Protein AF-A0A661NHB9-F1 (afdb_monomer_lite)

Structure (mmCIF, N/CA/C/O backbone):
data_AF-A0A661NHB9-F1
#
_entry.id   AF-A0A661NHB9-F1
#
loop_
_atom_site.group_PDB
_atom_site.id
_atom_site.type_symbol
_atom_site.label_atom_id
_atom_site.label_alt_id
_atom_site.label_comp_id
_atom_site.label_asym_id
_atom_site.label_entity_id
_atom_site.label_seq_id
_atom_site.pdbx_PDB_ins_code
_atom_site.Cartn_x
_atom_site.Cartn_y
_atom_site.Cartn_z
_atom_site.occupancy
_atom_site.B_iso_or_equiv
_atom_site.auth_seq_id
_atom_site.auth_comp_id
_atom_site.auth_asym_id
_atom_site.auth_atom_id
_atom_site.pdbx_PDB_model_num
ATOM 1 N N . MET A 1 1 ? 24.869 5.758 1.277 1.00 78.25 1 MET A N 1
ATOM 2 C CA . MET A 1 1 ? 24.172 6.208 2.508 1.00 78.25 1 MET A CA 1
ATOM 3 C C . MET A 1 1 ? 22.646 6.131 2.395 1.00 78.25 1 MET A C 1
ATOM 5 O O . MET A 1 1 ? 22.034 5.648 3.337 1.00 78.25 1 MET A O 1
ATOM 9 N N . ALA A 1 2 ? 22.030 6.508 1.265 1.00 84.75 2 ALA A N 1
ATOM 10 C CA . ALA A 1 2 ? 20.565 6.525 1.102 1.00 84.75 2 ALA A CA 1
ATOM 11 C C . ALA A 1 2 ? 19.832 5.207 1.456 1.00 84.75 2 ALA A C 1
ATOM 13 O O . ALA A 1 2 ? 18.802 5.253 2.118 1.00 84.75 2 ALA A O 1
ATOM 14 N N . GLY A 1 3 ? 20.377 4.035 1.104 1.00 88.12 3 GLY A N 1
ATOM 15 C CA . GLY A 1 3 ? 19.720 2.749 1.395 1.00 88.12 3 GLY A CA 1
ATOM 16 C C . GLY A 1 3 ? 19.521 2.456 2.889 1.00 88.12 3 GLY A C 1
ATOM 17 O O . GLY A 1 3 ? 18.475 1.967 3.296 1.00 88.12 3 GLY A O 1
ATOM 18 N N . HIS A 1 4 ? 20.467 2.848 3.749 1.00 93.19 4 HIS A N 1
ATOM 19 C CA . HIS A 1 4 ? 20.309 2.664 5.199 1.00 93.19 4 HIS A CA 1
ATOM 20 C C . HIS A 1 4 ? 19.187 3.549 5.757 1.00 93.19 4 HIS A C 1
ATOM 22 O O . HIS A 1 4 ? 18.459 3.137 6.657 1.00 93.19 4 HIS A O 1
ATOM 28 N N . VAL A 1 5 ? 19.007 4.745 5.184 1.00 95.69 5 VAL A N 1
ATOM 29 C CA . VAL A 1 5 ? 17.902 5.642 5.540 1.00 95.69 5 VAL A CA 1
ATOM 30 C C . VAL A 1 5 ? 16.568 5.001 5.167 1.00 95.69 5 VAL A C 1
ATOM 32 O O . VAL A 1 5 ? 15.659 4.987 5.995 1.00 95.69 5 VAL A O 1
ATOM 35 N N . LEU A 1 6 ? 16.455 4.410 3.973 1.00 95.00 6 LEU A N 1
ATOM 36 C CA . LEU A 1 6 ? 15.234 3.719 3.546 1.00 95.00 6 LEU A CA 1
ATOM 37 C C . LEU A 1 6 ? 14.926 2.510 4.431 1.00 95.00 6 LEU A C 1
ATOM 39 O O . LEU A 1 6 ? 13.789 2.373 4.878 1.00 95.00 6 LEU A O 1
ATOM 43 N N . PHE A 1 7 ? 15.922 1.688 4.766 1.00 96.38 7 PHE A N 1
ATOM 44 C CA . PHE A 1 7 ? 15.745 0.561 5.684 1.00 96.38 7 PHE A CA 1
ATOM 45 C C . PHE A 1 7 ? 15.198 1.004 7.050 1.00 96.38 7 PHE A C 1
ATOM 47 O O . PHE A 1 7 ? 14.131 0.546 7.466 1.00 96.38 7 PHE A O 1
ATOM 54 N N . CYS A 1 8 ? 15.857 1.959 7.715 1.00 97.31 8 CYS A N 1
ATOM 55 C CA . CYS A 1 8 ? 15.403 2.487 9.004 1.00 97.31 8 CYS A CA 1
ATOM 56 C C . CYS A 1 8 ? 13.998 3.107 8.915 1.00 97.31 8 CYS A C 1
ATOM 58 O O . CYS A 1 8 ? 13.157 2.875 9.785 1.00 97.31 8 CYS A O 1
ATOM 60 N N . THR A 1 9 ? 13.718 3.856 7.845 1.00 97.50 9 THR A N 1
ATOM 61 C CA . THR A 1 9 ? 12.396 4.461 7.610 1.00 97.50 9 THR A CA 1
ATOM 62 C C . THR A 1 9 ? 11.316 3.392 7.426 1.00 97.50 9 THR A C 1
ATOM 64 O O . THR A 1 9 ? 10.213 3.510 7.963 1.00 97.50 9 THR A O 1
ATOM 67 N N . THR A 1 10 ? 11.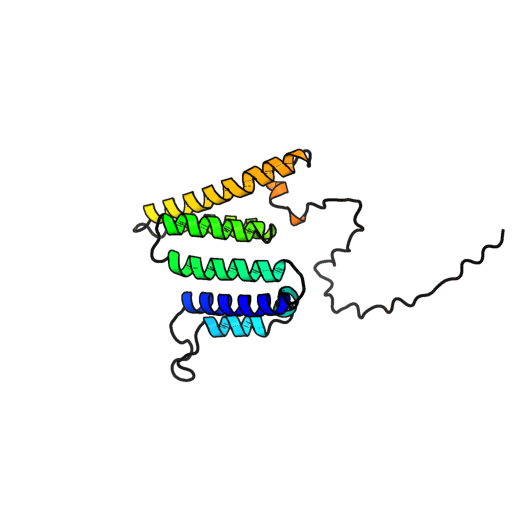641 2.308 6.724 1.00 97.44 10 THR A N 1
ATOM 68 C CA . THR A 1 10 ? 10.730 1.182 6.507 1.00 97.44 10 THR A CA 1
ATOM 69 C C . THR A 1 10 ? 10.412 0.469 7.825 1.00 97.44 10 THR A C 1
ATOM 71 O O . THR A 1 10 ? 9.245 0.174 8.100 1.00 97.44 10 THR A O 1
ATOM 74 N N . LEU A 1 11 ? 11.411 0.251 8.689 1.00 98.19 11 LEU A N 1
ATOM 75 C CA . LEU A 1 11 ? 11.199 -0.316 10.027 1.00 98.19 11 LEU A CA 1
ATOM 76 C C . LEU A 1 11 ? 10.331 0.597 10.902 1.00 98.19 11 LEU A C 1
ATOM 78 O O . LEU A 1 11 ? 9.420 0.115 11.577 1.00 98.19 11 LEU A O 1
ATOM 82 N N . LEU A 1 12 ? 10.545 1.915 10.845 1.00 98.44 12 LEU A N 1
ATOM 83 C CA . LEU A 1 12 ? 9.714 2.886 11.556 1.00 98.44 12 LEU A CA 1
ATOM 84 C C . LEU A 1 12 ? 8.241 2.791 11.130 1.00 98.44 12 LEU A C 1
ATOM 86 O O . LEU A 1 12 ? 7.359 2.687 11.983 1.00 98.44 12 LEU A O 1
ATOM 90 N N . PHE A 1 13 ? 7.948 2.787 9.827 1.00 98.44 13 PHE A N 1
ATOM 91 C CA . PHE A 1 13 ? 6.563 2.659 9.366 1.00 98.44 13 PHE A CA 1
ATOM 92 C C . PHE A 1 13 ? 5.966 1.277 9.643 1.00 98.44 13 PHE A C 1
ATOM 94 O O . PHE A 1 13 ? 4.780 1.195 9.959 1.00 98.44 13 PHE A O 1
ATOM 101 N N . SER A 1 14 ? 6.775 0.216 9.627 1.00 98.12 14 SER A N 1
ATOM 102 C CA . SER A 1 14 ? 6.354 -1.125 10.055 1.00 98.12 14 SER A CA 1
ATOM 103 C C . SER A 1 14 ? 5.908 -1.135 11.514 1.00 98.12 14 SER A C 1
ATOM 105 O O . SER A 1 14 ? 4.828 -1.634 11.830 1.00 98.12 14 SER A O 1
ATOM 107 N N . TYR A 1 15 ? 6.691 -0.510 12.399 1.00 98.44 15 TYR A N 1
ATOM 108 C CA . TYR A 1 15 ? 6.327 -0.343 13.803 1.00 98.44 15 TYR A CA 1
ATOM 109 C C . TYR A 1 15 ? 5.006 0.415 13.956 1.00 98.44 15 TYR A C 1
ATOM 111 O O . TYR A 1 15 ? 4.092 -0.033 14.653 1.00 98.44 15 TYR A O 1
ATOM 119 N N . LEU A 1 16 ? 4.900 1.569 13.290 1.00 98.19 16 LEU A N 1
ATOM 120 C CA . LEU A 1 16 ? 3.727 2.436 13.361 1.00 98.19 16 LEU A CA 1
ATOM 121 C C . LEU A 1 16 ? 2.467 1.735 12.842 1.00 98.19 16 LEU A C 1
ATOM 123 O O . LEU A 1 16 ? 1.406 1.856 13.459 1.00 98.19 16 LEU A O 1
ATOM 127 N N . TRP A 1 17 ? 2.577 0.987 11.743 1.00 98.06 17 TRP A N 1
ATOM 128 C CA . TRP A 1 17 ? 1.478 0.207 11.189 1.00 98.06 17 TRP A CA 1
ATOM 129 C C . TRP A 1 17 ? 1.072 -0.941 12.118 1.00 98.06 17 TRP A C 1
ATOM 131 O O . TRP A 1 17 ? -0.098 -1.027 12.486 1.00 98.06 17 TRP A O 1
ATOM 141 N N . GLY A 1 18 ? 2.021 -1.755 12.589 1.00 97.69 18 GLY A N 1
ATOM 142 C CA . GLY A 1 18 ? 1.731 -2.861 13.508 1.00 97.69 18 GLY A CA 1
ATOM 143 C C . GLY A 1 18 ? 1.079 -2.388 14.807 1.00 97.69 18 GLY A C 1
ATOM 144 O O . GLY A 1 18 ? 0.078 -2.953 15.248 1.00 97.69 18 GLY A O 1
ATOM 145 N N . ARG A 1 19 ? 1.564 -1.280 15.381 1.00 97.44 19 ARG A N 1
ATOM 146 C CA . ARG A 1 19 ? 0.950 -0.654 16.562 1.00 97.44 19 ARG A CA 1
ATOM 147 C C . ARG A 1 19 ? -0.459 -0.122 16.281 1.00 97.44 19 ARG A C 1
ATOM 149 O O . ARG A 1 19 ? -1.300 -0.144 17.177 1.00 97.44 19 ARG A O 1
ATOM 156 N N . ALA A 1 20 ? -0.728 0.368 15.070 1.00 96.69 20 ALA A N 1
ATOM 157 C CA . ALA A 1 20 ? -2.063 0.820 14.682 1.00 96.69 20 ALA A CA 1
ATOM 158 C C . ALA A 1 20 ? -3.061 -0.343 14.541 1.00 96.69 20 ALA A C 1
ATOM 160 O O . ALA A 1 20 ? -4.243 -0.146 14.809 1.00 96.69 20 ALA A O 1
ATOM 161 N N . LEU A 1 21 ? -2.593 -1.540 14.165 1.00 94.94 21 LEU A N 1
ATOM 162 C CA . LEU A 1 21 ? -3.420 -2.750 14.095 1.00 94.94 21 LEU A CA 1
ATOM 163 C C . LEU A 1 21 ? -3.759 -3.303 15.484 1.00 94.94 21 LEU A C 1
ATOM 165 O O . LEU A 1 21 ? -4.903 -3.669 15.740 1.00 94.94 21 LEU A O 1
ATOM 169 N N . SER A 1 22 ? -2.781 -3.346 16.393 1.00 95.19 22 SER A N 1
ATOM 170 C CA . SER A 1 22 ? -2.998 -3.758 17.781 1.00 95.19 22 SER A CA 1
ATOM 171 C C . SER A 1 22 ? -2.143 -2.930 18.734 1.00 95.19 22 SER A C 1
ATOM 173 O O . SER A 1 22 ? -0.938 -3.142 18.880 1.00 95.19 22 SER A O 1
ATOM 175 N N . ALA A 1 23 ? -2.792 -1.979 19.409 1.00 90.62 23 ALA A N 1
ATOM 176 C CA . ALA A 1 23 ? -2.150 -1.129 20.408 1.00 90.62 23 ALA A CA 1
ATOM 177 C C . ALA A 1 23 ? -1.972 -1.827 21.766 1.00 90.62 23 ALA A C 1
ATOM 179 O O . ALA A 1 23 ? -1.247 -1.320 22.622 1.00 90.62 23 ALA A O 1
ATOM 180 N N . LYS A 1 24 ? -2.650 -2.962 21.982 1.00 95.81 24 LYS A N 1
ATOM 181 C CA . LYS A 1 24 ? -2.566 -3.705 23.239 1.00 95.81 24 LYS A CA 1
ATOM 182 C C . LYS A 1 24 ? -1.214 -4.425 23.331 1.00 95.81 24 LYS A C 1
ATOM 184 O O . LYS A 1 24 ? -0.747 -4.953 22.317 1.00 95.81 24 LYS A O 1
ATOM 189 N N . PRO A 1 25 ? -0.597 -4.478 24.521 1.00 96.81 25 PRO A N 1
ATOM 190 C CA . PRO A 1 25 ? 0.583 -5.302 24.731 1.00 96.81 25 PRO A CA 1
ATOM 191 C C . PRO A 1 25 ? 0.272 -6.771 24.434 1.00 96.81 25 PRO A C 1
ATOM 193 O O . PRO A 1 25 ? -0.775 -7.275 24.841 1.00 96.81 25 PRO A O 1
ATOM 196 N N . LEU A 1 26 ? 1.177 -7.451 23.732 1.00 96.06 26 LEU A N 1
ATOM 197 C CA . LEU A 1 26 ? 1.051 -8.883 23.438 1.00 96.06 26 LEU A CA 1
ATOM 198 C C . LEU A 1 26 ? 1.478 -9.742 24.634 1.00 96.06 26 LEU A C 1
ATOM 200 O O . LEU A 1 26 ? 0.926 -10.815 24.846 1.00 96.06 26 LEU A O 1
ATOM 204 N N . LEU A 1 27 ? 2.443 -9.255 25.420 1.00 96.69 27 LEU A N 1
ATOM 205 C CA . LEU A 1 27 ? 2.997 -9.932 26.594 1.00 96.69 27 LEU A CA 1
ATOM 206 C C . LEU A 1 27 ? 2.919 -9.009 27.825 1.00 96.69 27 LEU A C 1
ATOM 208 O O . LEU A 1 27 ? 3.958 -8.595 28.340 1.00 96.69 27 LEU A O 1
ATOM 212 N N . PRO A 1 28 ? 1.711 -8.645 28.297 1.00 96.06 28 PRO A N 1
ATOM 213 C CA . PRO A 1 28 ? 1.533 -7.605 29.314 1.00 96.06 28 PRO A CA 1
ATOM 214 C C . PRO A 1 28 ? 2.223 -7.912 30.651 1.00 96.06 28 PRO A C 1
ATOM 216 O O . PRO A 1 28 ? 2.591 -6.983 31.360 1.00 96.06 28 PRO A O 1
ATOM 219 N N . THR A 1 29 ? 2.411 -9.190 30.991 1.00 97.81 29 THR A N 1
ATOM 220 C CA . THR A 1 29 ? 3.051 -9.631 32.240 1.00 97.81 29 THR A CA 1
ATOM 221 C C . THR A 1 29 ? 4.577 -9.652 32.171 1.00 97.81 29 THR A C 1
ATOM 223 O O . THR A 1 29 ? 5.225 -9.401 33.180 1.00 97.81 29 THR A O 1
ATOM 226 N N . LEU A 1 30 ? 5.155 -9.950 31.002 1.00 97.44 30 LEU A N 1
ATOM 227 C CA . LEU A 1 30 ? 6.606 -10.092 30.824 1.00 97.44 30 LEU A CA 1
ATOM 228 C C . LEU A 1 30 ? 7.253 -8.792 30.337 1.00 97.44 30 LEU A C 1
ATOM 230 O O . LEU A 1 30 ? 8.273 -8.369 30.869 1.00 97.44 30 LEU A O 1
ATOM 234 N N . ILE A 1 31 ? 6.672 -8.164 29.307 1.00 96.88 31 ILE A N 1
ATOM 235 C CA . ILE A 1 31 ? 7.203 -6.952 28.673 1.00 96.88 31 ILE A CA 1
ATOM 236 C C . ILE A 1 31 ? 6.022 -6.019 28.357 1.00 96.88 31 ILE A C 1
ATOM 238 O O . ILE A 1 31 ? 5.470 -6.069 27.253 1.00 96.88 31 ILE A O 1
ATOM 242 N N . PRO A 1 32 ? 5.624 -5.140 29.297 1.00 94.81 32 PRO A N 1
ATOM 243 C CA . PRO A 1 32 ? 4.404 -4.333 29.182 1.00 94.81 32 PRO A CA 1
ATOM 244 C C . PRO A 1 32 ? 4.338 -3.416 27.951 1.00 94.81 32 PRO A C 1
ATOM 246 O O . PRO A 1 32 ? 3.254 -3.018 27.532 1.00 94.81 32 PRO A O 1
ATOM 249 N N . SER A 1 33 ? 5.479 -3.070 27.352 1.00 95.50 33 SER A N 1
ATOM 250 C CA . SER A 1 33 ? 5.560 -2.236 26.147 1.00 95.50 33 SER A CA 1
ATOM 251 C C . SER A 1 33 ? 5.552 -3.034 24.835 1.00 95.50 33 SER A C 1
ATOM 253 O O . SER A 1 33 ? 5.360 -2.442 23.767 1.00 95.50 33 SER A O 1
ATOM 255 N N . PHE A 1 34 ? 5.735 -4.359 24.883 1.00 97.19 34 PHE A N 1
ATOM 256 C CA . PHE A 1 34 ? 5.868 -5.196 23.692 1.00 97.19 34 PHE A CA 1
ATOM 257 C C . PHE A 1 34 ? 4.517 -5.390 22.999 1.00 97.19 34 PHE A C 1
ATOM 259 O O . PHE A 1 34 ? 3.550 -5.865 23.590 1.00 97.19 34 PHE A O 1
ATOM 266 N N . ASN A 1 35 ? 4.443 -5.021 21.723 1.00 97.31 35 ASN A N 1
ATOM 267 C CA . ASN A 1 35 ? 3.203 -4.942 20.946 1.00 97.31 35 ASN A CA 1
ATOM 268 C C . ASN A 1 35 ? 3.445 -5.387 19.495 1.00 97.31 35 ASN A C 1
ATOM 270 O O . ASN A 1 35 ? 4.584 -5.654 19.109 1.00 97.31 35 ASN A O 1
ATOM 274 N N . ALA A 1 36 ? 2.388 -5.437 18.681 1.00 97.50 36 ALA A N 1
ATOM 275 C CA . ALA A 1 36 ? 2.460 -5.916 17.297 1.00 97.50 36 ALA A CA 1
ATOM 276 C C . ALA A 1 36 ? 3.442 -5.129 16.404 1.00 97.50 36 ALA A C 1
ATOM 278 O O . ALA A 1 36 ? 4.023 -5.700 15.485 1.00 97.50 36 ALA A O 1
ATOM 279 N N . GLY A 1 37 ? 3.689 -3.846 16.693 1.00 97.88 37 GLY A N 1
ATOM 280 C CA . GLY A 1 37 ? 4.703 -3.057 15.991 1.00 97.88 37 GLY A CA 1
ATOM 281 C C . GLY A 1 37 ? 6.119 -3.596 16.198 1.00 97.88 37 GLY A C 1
ATOM 282 O O . GLY A 1 37 ? 6.884 -3.687 15.242 1.00 97.88 37 GLY A O 1
ATOM 283 N N . HIS A 1 38 ? 6.458 -4.011 17.422 1.00 98.19 38 HIS A N 1
ATOM 284 C CA . HIS A 1 38 ? 7.762 -4.615 17.717 1.00 98.19 38 HIS A CA 1
ATOM 285 C C . HIS A 1 38 ? 7.943 -5.952 16.994 1.00 98.19 38 HIS A C 1
ATOM 287 O O . HIS A 1 38 ? 9.019 -6.215 16.466 1.00 98.19 38 HIS A O 1
ATOM 293 N N . VAL A 1 39 ? 6.884 -6.767 16.920 1.00 97.94 39 VAL A N 1
ATOM 294 C CA . VAL A 1 39 ? 6.908 -8.040 16.182 1.00 97.94 39 VAL A CA 1
ATOM 295 C C . VAL A 1 39 ? 7.220 -7.802 14.706 1.00 97.94 39 VAL A C 1
ATOM 297 O O . VAL A 1 39 ? 8.118 -8.448 14.178 1.00 97.94 39 VAL A O 1
ATOM 300 N N . LEU A 1 40 ? 6.556 -6.840 14.054 1.00 97.88 40 LEU A N 1
ATOM 301 C CA . LEU A 1 40 ? 6.838 -6.523 12.649 1.00 97.88 40 LEU A CA 1
ATOM 302 C C . LEU A 1 40 ? 8.264 -6.014 12.432 1.00 97.88 40 LEU A C 1
ATOM 304 O O . LEU A 1 40 ? 8.911 -6.430 11.475 1.00 97.88 40 LEU A O 1
ATOM 308 N N . VAL A 1 41 ? 8.768 -5.147 13.318 1.00 98.19 41 VAL A N 1
ATOM 309 C CA . VAL A 1 41 ? 10.161 -4.680 13.239 1.00 98.19 41 VAL A CA 1
ATOM 310 C C . VAL A 1 41 ? 11.124 -5.855 13.326 1.00 98.19 41 VAL A C 1
ATOM 312 O O . VAL A 1 41 ? 11.994 -5.957 12.471 1.00 98.19 41 VAL A O 1
ATOM 315 N N . LEU A 1 42 ? 10.942 -6.752 14.302 1.00 98.00 42 LEU A N 1
ATOM 3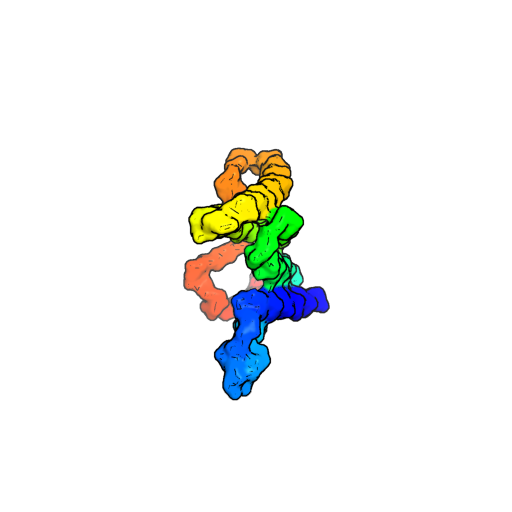16 C CA . LEU A 1 42 ? 11.791 -7.931 14.463 1.00 98.00 42 LEU A CA 1
ATOM 317 C C . LEU A 1 42 ? 11.713 -8.850 13.242 1.00 98.00 42 LEU A C 1
ATOM 319 O O . LEU A 1 42 ? 12.751 -9.246 12.724 1.00 98.00 42 LEU A O 1
ATOM 323 N N . MET A 1 43 ? 10.507 -9.142 12.746 1.00 97.62 43 MET A N 1
ATOM 324 C CA . MET A 1 43 ? 10.307 -9.978 11.558 1.00 97.62 43 MET A CA 1
ATOM 325 C C . MET A 1 43 ? 11.028 -9.413 10.332 1.00 97.62 43 MET A C 1
ATOM 327 O O . MET A 1 43 ? 11.691 -10.160 9.618 1.00 97.62 43 MET A O 1
ATOM 331 N N . PHE A 1 44 ? 10.937 -8.103 10.094 1.00 97.44 44 PHE A N 1
ATOM 332 C CA . PHE A 1 44 ? 11.612 -7.473 8.963 1.00 97.44 44 PHE A CA 1
ATOM 333 C C . PHE A 1 44 ? 13.119 -7.305 9.178 1.00 97.44 44 PHE A C 1
ATOM 335 O O . PHE A 1 44 ? 13.881 -7.468 8.227 1.00 97.44 44 PHE A O 1
ATOM 342 N N . SER A 1 45 ? 13.578 -7.028 10.403 1.00 96.75 45 SER A N 1
ATOM 343 C CA . SER A 1 45 ? 15.003 -6.831 10.687 1.00 96.75 45 SER A CA 1
ATOM 344 C C . SER A 1 45 ? 15.815 -8.122 10.604 1.00 96.75 45 SER A C 1
ATOM 346 O O . SER A 1 45 ? 16.981 -8.069 10.231 1.00 96.75 45 SER A O 1
ATOM 348 N N . VAL A 1 46 ? 15.222 -9.276 10.937 1.00 97.19 46 VAL A N 1
ATOM 349 C CA . VAL A 1 46 ? 15.905 -10.582 10.840 1.00 97.19 46 VAL A CA 1
ATOM 350 C C . VAL A 1 46 ? 15.850 -11.187 9.433 1.00 97.19 46 VAL A C 1
ATOM 352 O O . VAL A 1 46 ? 16.517 -12.183 9.158 1.00 97.19 46 VAL A O 1
ATOM 355 N N . HIS A 1 47 ? 15.059 -10.612 8.524 1.00 96.94 47 HIS A N 1
ATOM 356 C CA . HIS A 1 47 ? 14.872 -11.153 7.184 1.00 96.94 47 HIS A CA 1
ATOM 357 C C . HIS A 1 47 ? 15.959 -10.646 6.222 1.00 96.94 47 HIS A C 1
ATOM 359 O O . HIS A 1 47 ? 15.866 -9.547 5.675 1.00 96.94 47 HIS A O 1
ATOM 365 N N . ASN A 1 48 ? 16.973 -11.4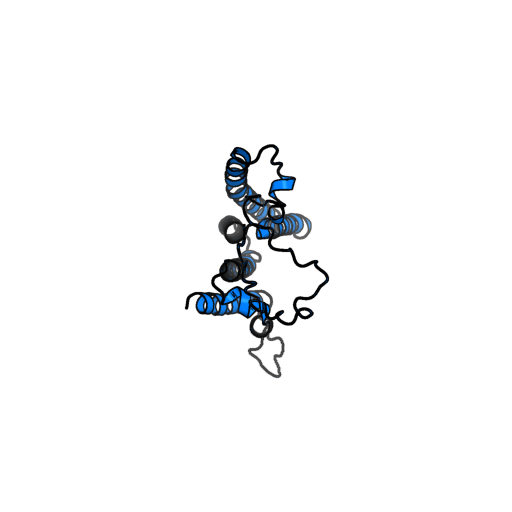76 5.956 1.00 95.31 48 ASN A N 1
ATOM 366 C CA . ASN A 1 48 ? 18.147 -11.110 5.146 1.00 95.31 48 ASN A CA 1
ATOM 367 C C . ASN A 1 48 ? 17.802 -10.507 3.773 1.00 95.31 48 ASN A C 1
ATOM 369 O O . ASN A 1 48 ? 18.395 -9.507 3.373 1.00 95.31 48 ASN A O 1
ATOM 373 N N . TYR A 1 49 ? 16.811 -11.059 3.062 1.00 93.75 49 TYR A N 1
ATOM 374 C CA . TYR A 1 49 ? 16.392 -10.493 1.774 1.00 93.75 49 TYR A CA 1
ATOM 375 C C . TYR A 1 49 ? 15.771 -9.108 1.929 1.00 93.75 49 TYR A C 1
ATOM 377 O O . TYR A 1 49 ? 15.992 -8.240 1.095 1.00 93.75 49 TYR A O 1
ATOM 385 N N . PHE A 1 50 ? 15.020 -8.876 3.006 1.00 94.62 50 PHE A N 1
ATOM 386 C CA . PHE A 1 50 ? 14.394 -7.578 3.225 1.00 94.62 50 PHE A CA 1
ATOM 387 C C . PHE A 1 50 ? 15.466 -6.514 3.467 1.00 94.62 50 PHE A C 1
ATOM 389 O O . PHE A 1 50 ? 15.426 -5.447 2.857 1.00 94.62 50 PHE A O 1
ATOM 396 N N . PHE A 1 51 ? 16.477 -6.840 4.278 1.00 95.31 51 PHE A N 1
ATOM 397 C CA . PHE A 1 51 ? 17.648 -5.988 4.464 1.00 95.31 51 PHE A CA 1
ATOM 398 C C . PHE A 1 51 ? 18.381 -5.716 3.139 1.00 95.31 51 PHE A C 1
ATOM 400 O O . PHE A 1 51 ? 18.661 -4.561 2.821 1.00 95.31 51 PHE A O 1
ATOM 407 N N . ALA A 1 52 ? 18.632 -6.739 2.317 1.00 93.44 52 ALA A N 1
ATOM 408 C CA . ALA A 1 52 ? 19.295 -6.567 1.021 1.00 93.44 52 ALA A CA 1
ATOM 409 C C . ALA A 1 52 ? 18.505 -5.638 0.073 1.00 93.44 52 ALA A C 1
ATOM 411 O O . ALA A 1 52 ? 19.056 -4.662 -0.433 1.00 93.44 52 ALA A O 1
ATOM 412 N N . TYR A 1 53 ? 17.198 -5.871 -0.101 1.00 91.94 53 TYR A N 1
ATOM 413 C CA . TYR A 1 53 ? 16.347 -5.075 -1.001 1.00 91.94 53 TYR A CA 1
ATOM 414 C C . TYR A 1 53 ? 16.099 -3.637 -0.533 1.00 91.94 53 TYR A C 1
ATOM 416 O O . TYR A 1 53 ? 15.751 -2.779 -1.343 1.00 91.94 53 TYR A O 1
ATOM 424 N N . THR A 1 54 ? 16.255 -3.356 0.760 1.00 94.19 54 THR A N 1
ATOM 425 C CA . THR A 1 54 ? 16.065 -2.007 1.316 1.00 94.19 54 THR A CA 1
ATOM 426 C C . THR A 1 54 ? 17.360 -1.202 1.400 1.00 94.19 54 THR A C 1
ATOM 428 O O . THR A 1 54 ? 17.299 0.026 1.403 1.00 94.19 54 THR A O 1
ATOM 431 N N . THR A 1 55 ? 18.523 -1.859 1.450 1.00 93.31 55 THR A N 1
ATOM 432 C CA . THR A 1 55 ? 19.831 -1.192 1.573 1.00 93.31 55 THR A CA 1
ATOM 433 C C . THR A 1 55 ? 20.554 -0.990 0.247 1.00 93.31 55 THR A C 1
ATOM 435 O O . THR A 1 55 ? 21.348 -0.051 0.125 1.00 93.31 55 THR A O 1
ATOM 438 N N . TRP A 1 56 ? 20.290 -1.830 -0.753 1.00 91.94 56 TRP A N 1
ATOM 439 C CA . TRP A 1 56 ? 20.803 -1.635 -2.106 1.00 91.94 56 TRP A CA 1
ATOM 440 C C . TRP A 1 56 ? 20.086 -0.473 -2.806 1.00 91.94 56 TRP A C 1
ATOM 442 O O . TRP A 1 56 ? 18.965 -0.132 -2.425 1.00 91.94 56 TRP A O 1
ATOM 452 N N . PRO A 1 57 ? 20.721 0.184 -3.797 1.00 88.25 57 PRO A N 1
ATOM 453 C CA . PRO A 1 57 ? 20.144 1.314 -4.530 1.00 88.25 57 PRO A CA 1
ATOM 454 C C . PRO A 1 57 ? 19.061 0.852 -5.525 1.00 88.25 57 PRO A C 1
ATOM 456 O O . PRO A 1 57 ? 19.131 1.126 -6.718 1.00 88.25 57 PRO A O 1
ATOM 459 N N . ASN A 1 58 ? 18.063 0.148 -5.001 1.00 86.12 58 ASN A N 1
ATOM 460 C CA . ASN A 1 58 ? 16.942 -0.443 -5.707 1.00 86.12 58 ASN A CA 1
ATOM 461 C C . ASN A 1 58 ? 15.655 0.330 -5.377 1.00 86.12 58 ASN A C 1
ATOM 463 O O . ASN A 1 58 ? 15.522 0.948 -4.316 1.00 86.12 58 ASN A O 1
ATOM 467 N N . THR A 1 59 ? 14.677 0.279 -6.276 1.00 89.94 59 THR A N 1
ATOM 468 C CA . THR A 1 59 ? 13.364 0.927 -6.098 1.00 89.94 59 THR A CA 1
ATOM 469 C C . THR A 1 59 ? 12.506 0.270 -5.011 1.00 89.94 59 THR A C 1
ATOM 471 O O . THR A 1 59 ? 11.553 0.858 -4.496 1.00 89.94 59 THR A O 1
ATOM 474 N N . GLU A 1 60 ? 12.863 -0.947 -4.617 1.00 90.62 60 GLU A N 1
ATOM 475 C CA . GLU A 1 60 ? 12.132 -1.805 -3.699 1.00 90.62 60 GLU A CA 1
ATOM 476 C C . GLU A 1 60 ? 12.131 -1.225 -2.284 1.00 90.62 60 GLU A C 1
ATOM 478 O O . GLU A 1 60 ? 11.074 -1.155 -1.662 1.00 90.62 60 GLU A O 1
ATOM 483 N N . GLY A 1 61 ? 13.267 -0.715 -1.794 1.00 93.25 61 GLY A N 1
ATOM 484 C CA . GLY A 1 61 ? 13.342 -0.054 -0.486 1.00 93.25 61 GLY A CA 1
ATOM 485 C C . GLY A 1 61 ? 12.415 1.160 -0.371 1.00 93.25 61 GLY A C 1
ATOM 486 O O . GLY A 1 61 ? 11.711 1.328 0.631 1.00 93.25 61 GLY A O 1
ATOM 487 N N . LEU A 1 62 ? 12.358 1.976 -1.428 1.00 94.50 62 LEU A N 1
ATOM 488 C CA . LEU A 1 62 ? 11.428 3.102 -1.520 1.00 94.50 62 LEU A CA 1
ATOM 489 C C . LEU A 1 62 ? 9.975 2.609 -1.566 1.00 94.50 62 LEU A C 1
ATOM 491 O O . LEU A 1 62 ? 9.126 3.128 -0.842 1.00 94.50 62 LEU A O 1
ATOM 495 N N . THR A 1 63 ? 9.704 1.570 -2.356 1.00 94.62 63 THR A N 1
ATOM 496 C CA . THR A 1 63 ? 8.374 0.958 -2.471 1.00 94.62 63 THR A CA 1
ATOM 497 C C . THR A 1 63 ? 7.878 0.454 -1.117 1.00 94.62 63 THR A C 1
ATOM 499 O O . THR A 1 63 ? 6.789 0.837 -0.694 1.00 94.62 63 THR A O 1
ATOM 502 N N . TYR A 1 64 ? 8.683 -0.323 -0.382 1.00 95.50 64 TYR A N 1
ATOM 503 C CA . TYR A 1 64 ? 8.322 -0.797 0.958 1.00 95.50 64 TYR A CA 1
ATOM 504 C C . TYR A 1 64 ? 8.024 0.361 1.911 1.00 95.50 64 TYR A C 1
ATOM 506 O O . TYR A 1 64 ? 7.021 0.328 2.627 1.00 95.50 64 TYR A O 1
ATOM 514 N N . THR A 1 65 ? 8.853 1.409 1.883 1.00 96.62 65 THR A N 1
ATOM 515 C CA . THR A 1 65 ? 8.656 2.608 2.706 1.00 96.62 65 THR A CA 1
ATOM 516 C C . THR A 1 65 ? 7.298 3.258 2.426 1.00 96.62 65 THR A C 1
ATOM 518 O O . THR A 1 65 ? 6.534 3.524 3.356 1.00 96.62 65 THR A O 1
ATOM 521 N N . ILE A 1 66 ? 6.976 3.492 1.150 1.00 96.25 66 ILE A N 1
ATOM 522 C CA . ILE A 1 66 ? 5.728 4.144 0.730 1.00 96.25 66 ILE A CA 1
ATOM 523 C C . ILE A 1 66 ? 4.520 3.269 1.079 1.00 96.25 66 ILE A C 1
ATOM 525 O O . ILE A 1 66 ? 3.549 3.779 1.641 1.00 96.25 66 ILE A O 1
ATOM 529 N N . VAL A 1 67 ? 4.582 1.963 0.803 1.00 95.81 67 VAL A N 1
ATOM 530 C CA . VAL A 1 67 ? 3.493 1.020 1.099 1.00 95.81 67 VAL A CA 1
ATOM 531 C C . VAL A 1 67 ? 3.207 0.975 2.598 1.00 95.81 67 VAL A C 1
ATOM 533 O O . VAL A 1 67 ? 2.061 1.145 3.009 1.00 95.81 67 VAL A O 1
ATOM 536 N N . LEU A 1 68 ? 4.229 0.831 3.443 1.00 97.44 68 LEU A N 1
ATOM 537 C CA . LEU A 1 68 ? 4.039 0.782 4.896 1.00 97.44 68 LEU A CA 1
ATOM 538 C C . LEU A 1 68 ? 3.556 2.121 5.465 1.00 97.44 68 LEU A C 1
ATOM 540 O O . LEU A 1 68 ? 2.688 2.141 6.341 1.00 97.44 68 LEU A O 1
ATOM 544 N N . ALA A 1 69 ? 4.039 3.246 4.933 1.00 97.75 69 ALA A N 1
ATOM 545 C CA . ALA A 1 69 ? 3.521 4.565 5.285 1.00 97.75 69 ALA A CA 1
ATOM 546 C C . ALA A 1 69 ? 2.042 4.725 4.891 1.00 97.75 69 ALA A C 1
ATOM 548 O O . ALA A 1 69 ? 1.253 5.302 5.650 1.00 97.75 69 ALA A O 1
ATOM 549 N N . ALA A 1 70 ? 1.649 4.208 3.723 1.00 96.25 70 ALA A N 1
ATOM 550 C CA . ALA A 1 70 ? 0.267 4.201 3.263 1.00 96.25 70 ALA A CA 1
ATOM 551 C C . ALA A 1 70 ? -0.618 3.330 4.161 1.00 96.25 70 ALA A C 1
ATOM 553 O O . ALA A 1 70 ? -1.640 3.813 4.645 1.00 96.25 70 ALA A O 1
ATOM 554 N N . LEU A 1 71 ? -0.194 2.101 4.465 1.00 96.38 71 LEU A N 1
ATOM 555 C CA . LEU A 1 71 ? -0.911 1.168 5.337 1.00 96.38 71 LEU A CA 1
ATOM 556 C C . LEU A 1 71 ? -1.106 1.724 6.751 1.00 96.38 71 LEU A C 1
ATOM 558 O O . LEU A 1 71 ? -2.223 1.702 7.275 1.00 96.38 71 LEU A O 1
ATOM 562 N N . TRP A 1 72 ? -0.057 2.295 7.351 1.00 97.44 72 TRP A N 1
ATOM 563 C CA . TRP A 1 72 ? -0.159 2.976 8.643 1.00 97.44 72 TRP A CA 1
ATOM 564 C C . TRP A 1 72 ? -1.218 4.080 8.614 1.00 97.44 72 TRP A C 1
ATOM 566 O O . TRP A 1 72 ? -2.042 4.198 9.526 1.00 97.44 72 TRP A O 1
ATOM 576 N N . ARG A 1 73 ? -1.220 4.896 7.557 1.00 96.50 73 ARG A N 1
ATOM 577 C CA . ARG A 1 73 ? -2.170 5.996 7.442 1.00 96.50 73 ARG A CA 1
ATOM 578 C C . ARG A 1 73 ? -3.597 5.508 7.200 1.00 96.50 73 ARG A C 1
ATOM 580 O O . ARG A 1 73 ? -4.512 6.005 7.858 1.00 96.50 73 ARG A O 1
ATOM 587 N N . ILE A 1 74 ? -3.784 4.525 6.323 1.00 94.94 74 ILE A N 1
ATOM 588 C CA . ILE A 1 74 ? -5.075 3.881 6.044 1.00 94.94 74 ILE A CA 1
ATOM 589 C C . ILE A 1 74 ? -5.677 3.333 7.343 1.00 94.94 74 ILE A C 1
ATOM 591 O O . ILE A 1 74 ? -6.836 3.622 7.640 1.00 94.94 74 ILE A O 1
ATOM 595 N N . ALA A 1 75 ? -4.881 2.656 8.179 1.00 95.75 75 ALA A N 1
ATOM 596 C CA . ALA A 1 75 ? -5.328 2.128 9.470 1.00 95.75 75 ALA A CA 1
ATOM 597 C C . ALA A 1 75 ? -5.881 3.215 10.415 1.00 95.75 75 ALA A C 1
ATOM 599 O O . ALA A 1 75 ? -6.759 2.943 11.231 1.00 95.75 75 ALA A O 1
ATOM 600 N N . ARG A 1 76 ? -5.419 4.467 10.291 1.00 95.44 76 ARG A N 1
ATOM 601 C CA . ARG A 1 76 ? -5.931 5.606 11.074 1.00 95.44 76 ARG A CA 1
ATOM 602 C C . ARG A 1 76 ? -7.175 6.258 10.468 1.00 95.44 76 ARG A C 1
ATOM 604 O O . ARG A 1 76 ? -7.942 6.874 11.207 1.00 95.44 76 ARG A O 1
ATOM 611 N N . ILE A 1 77 ? -7.365 6.154 9.154 1.00 94.56 77 ILE A N 1
ATOM 612 C CA . ILE A 1 77 ? -8.502 6.748 8.435 1.00 94.56 77 ILE A CA 1
ATOM 613 C C . ILE A 1 77 ? -9.719 5.818 8.467 1.00 94.56 77 ILE A C 1
ATOM 615 O O . ILE A 1 77 ? -10.834 6.292 8.682 1.00 94.56 77 ILE A O 1
ATOM 619 N N . LEU A 1 78 ? -9.521 4.506 8.300 1.00 93.00 78 LEU A N 1
ATOM 620 C CA . LEU A 1 78 ? -10.607 3.522 8.203 1.00 93.00 78 LEU A CA 1
ATOM 621 C C . LEU A 1 78 ? -11.610 3.549 9.372 1.00 93.00 78 LEU A C 1
ATOM 623 O O . LEU A 1 78 ? -12.807 3.474 9.101 1.00 93.00 78 LEU A O 1
ATOM 627 N N . PRO A 1 79 ? -11.206 3.728 10.648 1.00 92.75 79 PRO A N 1
ATOM 628 C CA . PRO A 1 79 ? -12.163 3.813 11.754 1.00 92.75 79 PRO A CA 1
ATOM 629 C C . PRO A 1 79 ? -13.062 5.057 11.704 1.00 92.75 79 PRO A C 1
ATOM 631 O O . PRO A 1 79 ? -14.116 5.094 12.338 1.00 92.75 79 PRO A O 1
ATOM 634 N N . ARG A 1 80 ? -12.642 6.109 10.991 1.00 92.81 80 ARG A N 1
ATOM 635 C CA . ARG A 1 80 ? -13.352 7.392 10.882 1.00 92.81 80 ARG A CA 1
ATOM 636 C C . ARG A 1 80 ? -13.344 7.864 9.425 1.00 92.81 80 ARG A C 1
ATOM 638 O O . ARG A 1 80 ? -12.702 8.871 9.108 1.00 92.81 80 ARG A O 1
ATOM 645 N N . PRO A 1 81 ? -14.054 7.152 8.529 1.00 92.12 81 PRO A N 1
ATOM 646 C CA . PRO A 1 81 ? -13.991 7.442 7.109 1.00 92.12 81 PRO A CA 1
ATOM 647 C C . PRO A 1 81 ? -14.572 8.833 6.845 1.00 92.12 81 PRO A C 1
ATOM 649 O O . PRO A 1 81 ? -15.624 9.205 7.371 1.00 92.12 81 PRO A O 1
ATOM 652 N N . SER A 1 82 ? -13.855 9.614 6.046 1.00 92.81 82 SER A N 1
ATOM 653 C CA . SER A 1 82 ? -14.208 10.983 5.678 1.00 92.81 82 SER A CA 1
ATOM 654 C C . SER A 1 82 ? -13.861 11.229 4.214 1.00 92.81 82 SER A C 1
ATOM 656 O O . SER A 1 82 ? -13.021 10.529 3.647 1.00 92.81 82 SER A O 1
ATOM 658 N N . TRP A 1 83 ? -14.470 12.247 3.605 1.00 88.94 83 TRP A N 1
ATOM 659 C CA . TRP A 1 83 ? -14.164 12.641 2.226 1.00 88.94 83 TRP A CA 1
ATOM 660 C C . TRP A 1 83 ? -12.675 12.968 2.031 1.00 88.94 83 TRP A C 1
ATOM 662 O O . TRP A 1 83 ? -12.033 12.434 1.133 1.00 88.94 83 TRP A O 1
ATOM 672 N N . ARG A 1 84 ? -12.089 13.765 2.937 1.00 93.25 84 ARG A N 1
ATOM 673 C CA . ARG A 1 84 ? -10.651 14.088 2.907 1.00 93.25 84 ARG A CA 1
ATOM 674 C C . ARG A 1 84 ? -9.784 12.835 3.028 1.00 93.25 84 ARG A C 1
ATOM 676 O O . ARG A 1 84 ? -8.828 12.682 2.279 1.00 93.25 84 ARG A O 1
ATOM 683 N N . GLY A 1 85 ? -10.153 11.922 3.930 1.00 92.81 85 GLY A N 1
ATOM 684 C CA . GLY A 1 85 ? -9.465 10.641 4.075 1.00 92.81 85 GLY A CA 1
ATOM 685 C C . GLY A 1 85 ? -9.573 9.763 2.827 1.00 92.81 85 GLY A C 1
ATOM 686 O O . GLY A 1 85 ? -8.642 9.037 2.518 1.00 92.81 85 GLY A O 1
ATOM 687 N N . SER A 1 86 ? -10.672 9.869 2.082 1.00 91.06 86 SER A N 1
ATOM 688 C CA . SER A 1 86 ? -10.893 9.112 0.847 1.00 91.06 86 SER A CA 1
ATOM 689 C C . SER A 1 86 ? -9.932 9.541 -0.260 1.00 91.06 86 SER A C 1
ATOM 691 O O . SER A 1 86 ? -9.271 8.697 -0.857 1.00 91.06 86 SER A O 1
ATOM 693 N N . ILE A 1 87 ? -9.790 10.854 -0.463 1.00 91.62 87 ILE A N 1
ATOM 694 C CA . ILE A 1 87 ? -8.801 11.419 -1.390 1.00 91.62 87 ILE A CA 1
ATOM 695 C C . ILE A 1 87 ? -7.382 11.050 -0.940 1.00 91.6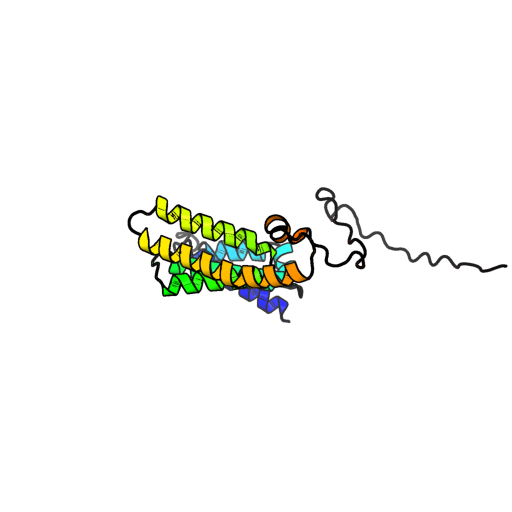2 87 ILE A C 1
ATOM 697 O O . ILE A 1 87 ? -6.570 10.636 -1.759 1.00 91.62 87 ILE A O 1
ATOM 701 N N . GLU A 1 88 ? -7.084 11.153 0.362 1.00 95.25 88 GLU A N 1
ATOM 702 C CA . GLU A 1 88 ? -5.759 10.810 0.890 1.00 95.25 88 GLU A CA 1
ATOM 703 C C . GLU A 1 88 ? -5.398 9.334 0.649 1.00 95.25 88 GLU A C 1
ATOM 705 O O . GLU A 1 88 ? -4.264 9.040 0.274 1.00 95.25 88 GLU A O 1
ATOM 710 N N . ILE A 1 89 ? -6.340 8.406 0.849 1.00 93.50 89 ILE A N 1
ATOM 711 C CA . ILE A 1 89 ? -6.124 6.978 0.576 1.00 93.50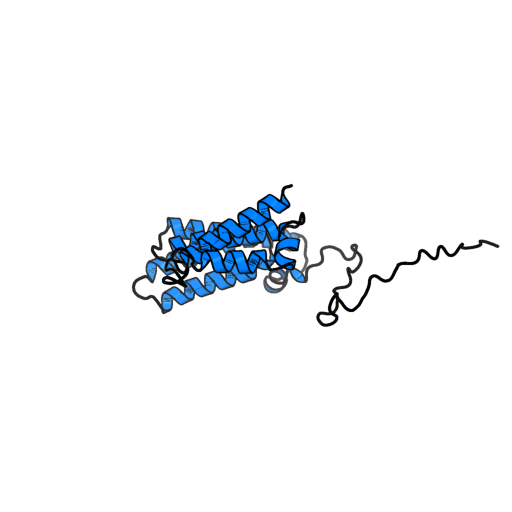 89 ILE A CA 1
ATOM 712 C C . ILE A 1 89 ? -5.892 6.750 -0.914 1.00 93.50 89 ILE A C 1
ATOM 714 O O . ILE A 1 89 ? -4.919 6.086 -1.262 1.00 93.50 89 ILE A O 1
ATOM 718 N N . GLY A 1 90 ? -6.741 7.324 -1.771 1.00 92.25 90 GLY A N 1
ATOM 719 C CA . GLY A 1 90 ? -6.601 7.217 -3.221 1.00 92.25 90 GLY A CA 1
ATOM 720 C C . GLY A 1 90 ? -5.227 7.682 -3.697 1.00 92.25 90 GLY A C 1
ATOM 721 O O . GLY A 1 90 ? -4.483 6.909 -4.287 1.00 92.25 90 GLY A O 1
ATOM 722 N N . LEU A 1 91 ? -4.818 8.896 -3.316 1.00 93.31 91 LEU A N 1
ATOM 723 C CA . LEU A 1 91 ? -3.499 9.438 -3.659 1.00 93.31 91 LEU A CA 1
ATOM 724 C C . LEU A 1 91 ? -2.343 8.561 -3.167 1.00 93.31 91 LEU A C 1
ATOM 726 O O . LEU A 1 91 ? -1.350 8.398 -3.868 1.00 93.31 91 LEU A O 1
ATOM 730 N N . ARG A 1 92 ? -2.446 7.986 -1.964 1.00 94.25 92 ARG A N 1
ATOM 731 C CA . ARG A 1 92 ? -1.402 7.097 -1.436 1.00 94.25 92 ARG A CA 1
ATOM 732 C C . ARG A 1 92 ? -1.308 5.790 -2.213 1.00 94.25 92 ARG A C 1
ATOM 734 O O . ARG A 1 92 ? -0.190 5.346 -2.454 1.00 94.25 92 ARG A O 1
ATOM 741 N N . LEU A 1 93 ? -2.439 5.201 -2.604 1.00 92.12 93 LEU A N 1
ATOM 742 C CA . LEU A 1 93 ? -2.448 4.025 -3.476 1.00 92.12 93 LEU A CA 1
ATOM 743 C C . LEU A 1 93 ? -1.777 4.353 -4.815 1.00 92.12 93 LEU A C 1
ATOM 745 O O . LEU A 1 93 ? -0.897 3.612 -5.243 1.00 92.12 93 LEU A O 1
ATOM 749 N N . GLU A 1 94 ? -2.056 5.514 -5.403 1.00 91.81 94 GLU A N 1
ATOM 750 C CA . GLU A 1 94 ? -1.393 5.910 -6.650 1.00 91.81 94 GLU A CA 1
ATOM 751 C C . GLU A 1 94 ? 0.111 6.094 -6.501 1.00 91.81 94 GLU A C 1
ATOM 753 O O . GLU A 1 94 ? 0.881 5.601 -7.321 1.00 91.81 94 GLU A O 1
ATOM 758 N N . ILE A 1 95 ? 0.559 6.741 -5.423 1.00 93.81 95 ILE A N 1
ATOM 759 C CA . ILE A 1 95 ? 1.994 6.883 -5.155 1.00 93.81 95 ILE A CA 1
ATOM 760 C C . ILE A 1 95 ? 2.647 5.498 -5.009 1.00 93.81 95 ILE A C 1
ATOM 762 O O . ILE A 1 95 ? 3.768 5.310 -5.478 1.00 93.81 95 ILE A O 1
ATOM 766 N N . THR A 1 96 ? 1.961 4.506 -4.420 1.00 93.00 96 THR A N 1
ATOM 767 C CA . THR A 1 96 ? 2.493 3.130 -4.361 1.00 93.00 96 THR A CA 1
ATOM 768 C C . THR A 1 96 ? 2.592 2.468 -5.734 1.00 93.00 96 THR A C 1
ATOM 770 O O . THR A 1 96 ? 3.594 1.809 -6.002 1.00 93.00 96 THR A O 1
ATOM 773 N N . VAL A 1 97 ? 1.608 2.677 -6.616 1.00 91.69 97 VAL A N 1
ATOM 774 C CA . VAL A 1 97 ? 1.615 2.142 -7.989 1.00 91.69 97 VAL A CA 1
ATOM 775 C C . VAL A 1 97 ? 2.710 2.799 -8.830 1.00 91.69 97 VAL A C 1
ATOM 777 O O . VAL A 1 97 ? 3.411 2.113 -9.569 1.00 91.69 97 VAL A O 1
ATOM 780 N N . LEU A 1 98 ? 2.910 4.110 -8.687 1.00 90.62 98 LEU A N 1
ATOM 781 C CA . LEU A 1 98 ? 3.969 4.841 -9.386 1.00 90.62 98 LEU A CA 1
ATOM 782 C C . LEU A 1 98 ? 5.370 4.455 -8.897 1.00 90.62 98 LEU A C 1
ATOM 784 O O . LEU A 1 98 ? 6.300 4.415 -9.697 1.00 90.62 98 LEU A O 1
ATOM 788 N N . ALA A 1 99 ? 5.528 4.160 -7.603 1.00 91.12 99 ALA A N 1
ATOM 789 C CA . ALA A 1 99 ? 6.805 3.713 -7.048 1.00 91.12 99 ALA A CA 1
ATOM 790 C C . ALA A 1 99 ? 7.226 2.346 -7.604 1.00 91.12 99 ALA A C 1
ATOM 792 O O . ALA A 1 99 ? 8.402 2.129 -7.890 1.00 91.12 99 ALA A O 1
ATOM 793 N N . CYS A 1 100 ? 6.265 1.436 -7.772 1.00 89.19 100 CYS A N 1
ATOM 794 C CA . CYS A 1 100 ? 6.489 0.161 -8.431 1.00 89.19 100 CYS A CA 1
ATOM 795 C C . CYS A 1 100 ? 5.196 -0.334 -9.075 1.00 89.19 100 CYS A C 1
ATOM 797 O O . CYS A 1 100 ? 4.224 -0.657 -8.390 1.00 89.19 100 CYS A O 1
ATOM 799 N N . TYR A 1 101 ? 5.213 -0.466 -10.400 1.00 85.88 101 TYR A N 1
ATOM 800 C CA . TYR A 1 101 ? 4.021 -0.789 -11.182 1.00 85.88 101 TYR A CA 1
ATOM 801 C C . TYR A 1 101 ? 3.396 -2.149 -10.817 1.00 85.88 101 TYR A C 1
ATOM 803 O O . TYR A 1 101 ? 2.190 -2.346 -10.952 1.00 85.88 101 TYR A O 1
ATOM 811 N N . GLN A 1 102 ? 4.187 -3.076 -10.259 1.00 86.12 102 GLN A N 1
ATOM 812 C CA . GLN A 1 102 ? 3.702 -4.362 -9.735 1.00 86.12 102 GLN A CA 1
ATOM 813 C C . GLN A 1 102 ? 2.653 -4.195 -8.616 1.00 86.12 102 GLN A C 1
ATOM 815 O O . GLN A 1 102 ? 1.853 -5.099 -8.374 1.00 86.12 102 GLN A O 1
ATOM 820 N N . GLN A 1 103 ? 2.602 -3.029 -7.963 1.00 90.06 103 GLN A N 1
ATOM 821 C CA . GLN A 1 103 ? 1.627 -2.710 -6.920 1.00 90.06 103 GLN A CA 1
ATOM 822 C C . GLN A 1 103 ? 0.227 -2.385 -7.466 1.00 90.06 103 GLN A C 1
ATOM 824 O O . GLN A 1 103 ? -0.708 -2.243 -6.678 1.00 90.06 103 GLN A O 1
ATOM 829 N N . VAL A 1 104 ? 0.027 -2.325 -8.790 1.00 89.56 104 VAL A N 1
ATOM 830 C CA . VAL A 1 104 ? -1.306 -2.116 -9.385 1.00 89.56 104 VAL A CA 1
ATOM 831 C C . VAL A 1 104 ? -2.307 -3.186 -8.940 1.00 89.56 104 VAL A C 1
ATOM 833 O O . VAL A 1 104 ? -3.450 -2.876 -8.608 1.00 89.56 104 VAL A O 1
ATOM 836 N N . MET A 1 105 ? -1.863 -4.442 -8.822 1.00 87.62 105 MET A N 1
ATOM 837 C CA . MET A 1 105 ? -2.706 -5.544 -8.349 1.00 87.62 105 MET A CA 1
ATOM 838 C C . MET A 1 105 ? -3.094 -5.364 -6.878 1.00 87.62 105 MET A C 1
ATOM 840 O O . MET A 1 105 ? -4.229 -5.652 -6.496 1.00 87.62 105 MET A O 1
ATOM 844 N N . MET A 1 106 ? -2.184 -4.824 -6.060 1.00 89.62 106 MET A N 1
ATOM 845 C CA . MET A 1 106 ? -2.474 -4.478 -4.669 1.00 89.62 106 MET A CA 1
ATOM 846 C C . MET A 1 106 ? -3.508 -3.346 -4.585 1.00 89.62 106 MET A C 1
ATOM 848 O O . MET A 1 106 ? -4.424 -3.426 -3.768 1.00 89.62 106 MET A O 1
ATOM 852 N N . ALA A 1 107 ? -3.411 -2.324 -5.442 1.00 90.44 107 ALA A N 1
ATOM 853 C CA . ALA A 1 107 ? -4.387 -1.235 -5.497 1.00 90.44 107 ALA A CA 1
ATOM 854 C C . ALA A 1 107 ? -5.786 -1.735 -5.902 1.00 90.44 107 ALA A C 1
ATOM 856 O O . ALA A 1 107 ? -6.772 -1.410 -5.238 1.00 90.44 107 ALA A O 1
ATOM 857 N N . ILE A 1 108 ? -5.873 -2.606 -6.915 1.00 91.62 108 ILE A N 1
ATOM 858 C CA . ILE A 1 108 ? -7.132 -3.251 -7.326 1.00 91.62 108 ILE A CA 1
ATOM 859 C C . ILE A 1 108 ? -7.728 -4.062 -6.167 1.00 91.62 108 ILE A C 1
ATOM 861 O O . ILE A 1 108 ? -8.914 -3.925 -5.856 1.00 91.62 108 ILE A O 1
ATOM 865 N N . ALA A 1 109 ? -6.908 -4.868 -5.486 1.00 92.75 109 ALA A N 1
ATOM 866 C CA . ALA A 1 109 ? -7.345 -5.637 -4.324 1.00 92.75 109 ALA A CA 1
ATOM 867 C C . ALA A 1 109 ? -7.839 -4.725 -3.188 1.00 92.75 109 ALA A C 1
ATOM 869 O O . ALA A 1 109 ? -8.871 -5.006 -2.577 1.00 92.75 109 ALA A O 1
ATOM 870 N N . ALA A 1 110 ? -7.160 -3.602 -2.936 1.00 92.12 110 ALA A N 1
ATOM 871 C CA . ALA A 1 110 ? -7.588 -2.621 -1.944 1.00 92.12 110 ALA A CA 1
ATOM 872 C C . ALA A 1 110 ? -8.967 -2.037 -2.287 1.00 92.12 110 ALA A C 1
ATOM 874 O O . ALA A 1 110 ? -9.837 -1.994 -1.418 1.00 92.12 110 ALA A O 1
ATOM 875 N N . VAL A 1 111 ? -9.215 -1.661 -3.547 1.00 93.00 111 VAL A N 1
ATOM 876 C CA . VAL A 1 111 ? -10.539 -1.190 -3.996 1.00 93.00 111 VAL A CA 1
ATOM 877 C C . VAL A 1 111 ? -11.605 -2.272 -3.793 1.00 93.00 111 VAL A C 1
ATOM 879 O O . VAL A 1 111 ? -12.677 -1.974 -3.269 1.00 93.00 111 VAL A O 1
ATOM 882 N N . ALA A 1 112 ? -11.312 -3.533 -4.122 1.00 94.25 112 ALA A N 1
ATOM 883 C CA . ALA A 1 112 ? -12.242 -4.643 -3.910 1.00 94.25 112 ALA A CA 1
ATOM 884 C C . ALA A 1 112 ? -12.593 -4.846 -2.422 1.00 94.25 112 ALA A C 1
ATOM 886 O O . ALA A 1 112 ? -13.760 -5.047 -2.080 1.00 94.25 112 ALA A O 1
ATOM 887 N N . VAL A 1 113 ? -11.610 -4.729 -1.523 1.00 94.12 113 VAL A N 1
ATOM 888 C CA . VAL A 1 113 ? -11.826 -4.786 -0.066 1.00 94.12 113 VAL A CA 1
ATOM 889 C C . VAL A 1 113 ? -12.680 -3.609 0.422 1.00 94.12 113 VAL A C 1
ATOM 891 O O . VAL A 1 113 ? -13.558 -3.777 1.267 1.00 94.12 113 VAL A O 1
ATOM 894 N N . LEU A 1 114 ? -12.470 -2.410 -0.118 1.00 92.31 114 LEU A N 1
ATOM 895 C CA . LEU A 1 114 ? -13.270 -1.236 0.237 1.00 92.31 114 LEU A CA 1
ATOM 896 C C . LEU A 1 114 ? -14.723 -1.358 -0.246 1.00 92.31 114 LEU A C 1
ATOM 898 O O . LEU A 1 114 ? -15.647 -0.991 0.484 1.00 92.31 114 LEU A O 1
ATOM 902 N N . LEU A 1 115 ? -14.932 -1.934 -1.432 1.00 94.31 115 LEU A N 1
ATOM 903 C CA . LEU A 1 115 ? -16.261 -2.229 -1.963 1.00 94.31 115 LEU A CA 1
ATOM 904 C C . LEU A 1 115 ? -16.976 -3.298 -1.132 1.00 94.31 115 LEU A C 1
ATOM 906 O O . LEU A 1 115 ? -18.154 -3.134 -0.811 1.00 94.31 115 LEU A O 1
ATOM 910 N N . SER A 1 116 ? -16.279 -4.360 -0.720 1.00 94.88 116 SER A N 1
ATOM 911 C CA . SER A 1 116 ? -16.882 -5.401 0.119 1.00 94.88 116 SER A CA 1
ATOM 912 C C . SER A 1 116 ? -17.313 -4.852 1.486 1.00 94.88 116 SER A C 1
ATOM 914 O O . SER A 1 116 ? -18.376 -5.220 1.993 1.00 94.88 116 SER A O 1
ATOM 916 N N . ALA A 1 117 ? -16.587 -3.872 2.037 1.00 93.06 117 ALA A N 1
ATOM 917 C CA . ALA A 1 117 ? -16.970 -3.186 3.271 1.00 93.06 117 ALA A CA 1
ATOM 918 C C . ALA A 1 117 ? -18.345 -2.489 3.183 1.00 93.06 117 ALA A C 1
ATOM 920 O O . ALA A 1 117 ? -19.035 -2.375 4.195 1.00 93.06 117 ALA A O 1
ATOM 921 N N . ILE A 1 118 ? -18.804 -2.076 1.993 1.00 94.56 118 ILE A N 1
ATOM 922 C CA . ILE A 1 118 ? -20.155 -1.517 1.787 1.00 94.56 118 ILE A CA 1
ATOM 923 C C . ILE A 1 118 ? -21.227 -2.573 2.107 1.00 94.56 118 ILE A C 1
ATOM 925 O O . ILE A 1 118 ? -22.256 -2.270 2.723 1.00 94.56 118 ILE A O 1
ATOM 929 N N . VAL A 1 119 ? -20.982 -3.825 1.722 1.00 96.12 119 VAL A N 1
ATOM 930 C CA . VAL A 1 119 ? -21.900 -4.944 1.962 1.00 96.12 119 VAL A CA 1
ATOM 931 C C . VAL A 1 119 ? -21.914 -5.300 3.447 1.00 96.12 119 VAL A C 1
ATOM 933 O O . VAL A 1 119 ? -22.988 -5.328 4.053 1.00 96.12 119 VAL A O 1
ATOM 936 N N . PHE A 1 120 ? -20.729 -5.484 4.040 1.00 96.50 120 PHE A N 1
ATOM 937 C CA . PHE A 1 120 ? -20.565 -5.993 5.405 1.00 96.50 120 PHE A CA 1
ATOM 938 C C . PHE A 1 120 ? -20.757 -4.946 6.518 1.00 96.50 120 PHE A C 1
ATOM 940 O O . PHE A 1 120 ? -21.051 -5.320 7.651 1.00 96.50 120 PHE A O 1
ATOM 947 N N . LEU A 1 121 ? -20.635 -3.642 6.233 1.00 94.38 121 LEU A N 1
ATOM 948 C CA . LEU A 1 121 ? -20.748 -2.564 7.230 1.00 94.38 121 LEU A CA 1
ATOM 949 C C . LEU A 1 121 ? -21.907 -1.598 6.904 1.00 94.38 121 LEU A C 1
ATOM 951 O O . LEU A 1 121 ? -21.677 -0.429 6.563 1.00 94.38 121 LEU A O 1
ATOM 955 N N . PRO A 1 122 ? -23.179 -2.028 7.055 1.00 92.19 122 PRO A N 1
ATOM 956 C CA . PRO A 1 122 ? -24.349 -1.266 6.612 1.00 92.19 122 PRO A CA 1
ATOM 957 C C . PRO A 1 122 ? -24.445 0.135 7.229 1.00 92.19 122 PRO A C 1
ATOM 959 O O . PRO A 1 122 ? -24.775 1.095 6.532 1.00 92.19 122 PRO A O 1
ATOM 962 N N . LYS A 1 123 ? -24.060 0.280 8.505 1.00 94.81 123 LYS A N 1
ATOM 963 C CA . LYS A 1 123 ? -24.075 1.557 9.244 1.00 94.81 123 LYS A CA 1
ATOM 964 C C . LYS A 1 123 ? -23.188 2.643 8.621 1.00 94.81 123 LYS A C 1
ATOM 966 O O . LYS A 1 123 ? -23.388 3.826 8.883 1.00 94.81 123 LYS A O 1
ATOM 971 N N . HIS A 1 124 ? -22.207 2.264 7.801 1.00 92.62 124 HIS A N 1
ATOM 972 C CA . HIS A 1 124 ? -21.232 3.184 7.213 1.00 92.62 124 HIS A CA 1
ATOM 973 C C . HIS A 1 124 ? -21.208 3.152 5.678 1.00 92.62 124 HIS A C 1
ATOM 975 O O . HIS A 1 124 ? -20.311 3.746 5.078 1.00 92.62 124 HIS A O 1
ATOM 981 N N . ARG A 1 125 ? -22.213 2.538 5.035 1.00 94.31 125 ARG A N 1
ATOM 982 C CA . ARG A 1 125 ? -22.308 2.349 3.573 1.00 94.31 125 ARG A CA 1
ATOM 983 C C . ARG A 1 125 ? -21.961 3.580 2.756 1.00 94.31 125 ARG A C 1
ATOM 985 O O . ARG A 1 125 ? -21.070 3.517 1.921 1.00 94.31 125 ARG A O 1
ATOM 992 N N . LYS A 1 126 ? -22.615 4.714 3.029 1.00 93.88 126 LYS A N 1
ATOM 993 C CA . LYS A 1 126 ? -22.387 5.962 2.282 1.00 93.88 126 LYS A CA 1
ATOM 994 C C . LYS A 1 126 ? -20.921 6.404 2.333 1.00 93.88 126 LYS A C 1
ATOM 996 O O . LYS A 1 126 ? -20.380 6.832 1.322 1.00 93.88 126 LYS A O 1
ATOM 1001 N N . ARG A 1 127 ? -20.271 6.278 3.495 1.00 92.50 127 ARG A N 1
ATOM 1002 C CA . ARG A 1 127 ? -18.871 6.691 3.678 1.00 92.50 127 ARG A CA 1
ATOM 1003 C C . ARG A 1 127 ? -17.905 5.736 2.978 1.00 92.50 127 ARG A C 1
ATOM 1005 O O . ARG A 1 127 ? -16.982 6.204 2.328 1.00 92.50 127 ARG A O 1
ATOM 1012 N N . TYR A 1 128 ? -18.138 4.425 3.058 1.00 93.12 128 TYR A N 1
ATOM 1013 C CA . TYR A 1 128 ? -17.330 3.437 2.331 1.00 93.12 128 TYR A CA 1
ATOM 1014 C C . TYR A 1 128 ? -17.546 3.494 0.815 1.00 93.12 128 TYR A C 1
ATOM 1016 O O . TYR A 1 128 ? -16.591 3.316 0.067 1.00 93.12 128 TYR A O 1
ATOM 1024 N N . ALA A 1 129 ? -18.755 3.819 0.352 1.00 93.75 129 ALA A N 1
ATOM 1025 C CA . ALA A 1 129 ? -19.034 4.060 -1.061 1.00 93.75 129 ALA A CA 1
ATOM 1026 C C . ALA A 1 129 ? -18.272 5.284 -1.582 1.00 93.75 129 ALA A C 1
ATOM 1028 O O . ALA A 1 129 ? -17.611 5.193 -2.609 1.00 93.75 129 ALA A O 1
ATOM 1029 N N . GLN A 1 130 ? -18.288 6.398 -0.842 1.00 92.94 130 GLN A N 1
ATOM 1030 C CA . GLN A 1 130 ? -17.480 7.580 -1.167 1.00 92.94 130 GLN A CA 1
ATOM 1031 C C . GLN A 1 130 ? -15.982 7.263 -1.184 1.00 92.94 130 GLN A C 1
ATOM 1033 O O . GLN A 1 130 ? -15.274 7.703 -2.084 1.00 92.94 130 GLN A O 1
ATOM 1038 N N . LEU A 1 131 ? -15.514 6.480 -0.212 1.00 92.56 131 LEU A N 1
ATOM 1039 C CA . LEU A 1 131 ? -14.113 6.097 -0.097 1.00 92.56 131 LEU A CA 1
ATOM 1040 C C . LEU A 1 131 ? -13.669 5.194 -1.252 1.00 92.56 131 LEU A C 1
ATOM 1042 O O . LEU A 1 131 ? -12.636 5.453 -1.862 1.00 92.56 131 LEU A O 1
ATOM 1046 N N . SER A 1 132 ? -14.488 4.204 -1.606 1.00 93.25 132 SER A N 1
ATOM 1047 C CA . SER A 1 132 ? -14.248 3.319 -2.751 1.00 93.25 132 SER A CA 1
ATOM 1048 C C . SER A 1 132 ? -14.289 4.086 -4.071 1.00 93.25 132 SER A C 1
ATOM 1050 O O . SER A 1 132 ? -13.415 3.901 -4.911 1.00 93.25 132 SER A O 1
ATOM 1052 N N . ALA A 1 133 ? -15.266 4.983 -4.241 1.00 94.19 133 ALA A N 1
ATOM 1053 C CA . ALA A 1 133 ? -15.396 5.805 -5.440 1.00 94.19 133 ALA A CA 1
ATOM 1054 C C . ALA A 1 133 ? -14.205 6.756 -5.609 1.00 94.19 133 ALA A C 1
ATOM 1056 O O . ALA A 1 133 ? -13.678 6.869 -6.708 1.00 94.19 133 ALA A O 1
ATOM 1057 N N . ALA A 1 134 ? -13.746 7.399 -4.531 1.00 91.56 134 ALA A N 1
ATOM 1058 C CA . ALA A 1 134 ? -12.571 8.264 -4.577 1.00 91.56 134 ALA A CA 1
ATOM 1059 C C . ALA A 1 134 ? -11.296 7.479 -4.915 1.00 91.56 134 ALA A C 1
ATOM 1061 O O . ALA A 1 134 ? -10.541 7.924 -5.770 1.00 91.56 134 ALA A O 1
ATOM 1062 N N . ALA A 1 135 ? -11.083 6.310 -4.297 1.00 90.75 135 ALA A N 1
ATOM 1063 C CA . ALA A 1 135 ? -9.932 5.457 -4.591 1.00 90.75 135 ALA A CA 1
ATOM 1064 C C . ALA A 1 135 ? -9.944 4.953 -6.045 1.00 90.75 135 ALA A C 1
ATOM 1066 O O . ALA A 1 135 ? -8.928 5.008 -6.729 1.00 90.75 135 ALA A O 1
ATOM 1067 N N . ALA A 1 136 ? -11.103 4.522 -6.551 1.00 92.75 136 ALA A N 1
ATOM 1068 C CA . ALA A 1 136 ? -11.248 4.119 -7.948 1.00 92.75 136 ALA A CA 1
ATOM 1069 C C . ALA A 1 136 ? -11.034 5.296 -8.915 1.00 92.75 136 ALA A C 1
ATOM 1071 O O . ALA A 1 136 ? -10.398 5.133 -9.953 1.00 92.75 136 ALA A O 1
ATOM 1072 N N . ALA A 1 137 ? -11.533 6.487 -8.570 1.00 94.31 137 ALA A N 1
ATOM 1073 C CA . ALA A 1 137 ? -11.363 7.690 -9.377 1.00 94.31 137 ALA A CA 1
ATOM 1074 C C . ALA A 1 137 ? -9.899 8.144 -9.443 1.00 94.31 137 ALA A C 1
ATOM 1076 O O . ALA A 1 137 ? -9.426 8.465 -10.529 1.00 94.31 137 ALA A O 1
ATOM 1077 N N . THR A 1 138 ? -9.161 8.142 -8.326 1.00 91.00 138 THR A N 1
ATOM 1078 C CA . THR A 1 138 ? -7.721 8.457 -8.342 1.00 91.00 138 THR A CA 1
ATOM 1079 C C . THR A 1 138 ? -6.933 7.429 -9.145 1.00 91.00 138 THR A C 1
ATOM 1081 O O . THR A 1 138 ? -6.059 7.817 -9.915 1.00 91.00 138 THR A O 1
ATOM 1084 N N . MET A 1 139 ? -7.306 6.150 -9.046 1.00 88.12 139 MET A N 1
ATOM 1085 C CA . MET A 1 139 ? -6.691 5.069 -9.818 1.00 88.12 139 MET A CA 1
ATOM 1086 C C . MET A 1 139 ? -6.914 5.238 -11.310 1.00 88.12 139 MET A C 1
ATOM 1088 O O . MET A 1 139 ? -5.969 5.180 -12.092 1.00 88.12 139 MET A O 1
ATOM 1092 N N . ALA A 1 140 ? -8.144 5.539 -11.721 1.00 92.69 140 ALA A N 1
ATOM 1093 C CA . ALA A 1 140 ? -8.432 5.867 -13.108 1.00 92.69 140 ALA A CA 1
ATOM 1094 C C . ALA A 1 140 ? -7.646 7.107 -13.572 1.00 92.69 140 ALA A C 1
ATOM 1096 O O . ALA A 1 140 ? -7.091 7.095 -14.667 1.00 92.69 140 ALA A O 1
ATOM 1097 N N . LEU A 1 141 ? -7.550 8.147 -12.736 1.00 93.56 141 LEU A N 1
ATOM 1098 C CA . LEU A 1 141 ? -6.856 9.395 -13.064 1.00 93.56 141 LEU A CA 1
ATOM 1099 C C . LEU A 1 141 ? -5.354 9.198 -13.312 1.00 93.56 141 LEU A C 1
ATOM 1101 O O . LEU A 1 141 ? -4.786 9.922 -14.121 1.00 93.56 141 LEU A O 1
ATOM 1105 N N . VAL A 1 142 ? -4.705 8.251 -12.635 1.00 89.81 142 VAL A N 1
ATOM 1106 C CA . VAL A 1 142 ? -3.261 8.004 -12.789 1.00 89.81 142 VAL A CA 1
ATOM 1107 C C . VAL A 1 142 ? -2.982 6.919 -13.822 1.00 89.81 142 VAL A C 1
ATOM 1109 O O . VAL A 1 142 ? -2.137 7.101 -14.700 1.00 89.81 142 VAL A O 1
ATOM 1112 N N . ILE A 1 143 ? -3.722 5.810 -13.774 1.00 89.81 143 ILE A N 1
ATOM 1113 C CA . ILE A 1 143 ? -3.500 4.683 -14.679 1.00 89.81 143 ILE A CA 1
ATOM 1114 C C . ILE A 1 143 ? -3.943 5.019 -16.103 1.00 89.81 143 ILE A C 1
ATOM 1116 O O . ILE A 1 143 ? -3.242 4.640 -17.039 1.00 89.81 143 ILE A O 1
ATOM 1120 N N . ALA A 1 144 ? -5.067 5.719 -16.306 1.00 93.69 144 ALA A N 1
ATOM 1121 C CA . ALA A 1 144 ? -5.594 5.941 -17.654 1.00 93.69 144 ALA A CA 1
ATOM 1122 C C . ALA A 1 144 ? -4.680 6.822 -18.525 1.00 93.69 144 ALA A C 1
ATOM 1124 O O . ALA A 1 144 ? -4.401 6.408 -19.650 1.00 93.69 144 ALA A O 1
ATOM 1125 N N . PRO A 1 145 ? -4.142 7.968 -18.059 1.00 94.62 145 PRO A N 1
ATOM 1126 C CA . PRO A 1 145 ? -3.201 8.750 -18.861 1.00 94.62 145 PRO A CA 1
ATOM 1127 C C . PRO A 1 145 ? -1.924 7.977 -19.185 1.00 94.62 145 PRO A C 1
ATOM 1129 O O . PRO A 1 145 ? -1.463 8.020 -20.323 1.00 94.62 145 PRO A O 1
ATOM 1132 N N . HIS A 1 146 ? -1.384 7.221 -18.222 1.00 90.62 146 HIS A N 1
ATOM 1133 C CA . HIS A 1 146 ? -0.201 6.393 -18.458 1.00 90.62 146 HIS A CA 1
ATOM 1134 C C . HIS A 1 146 ? -0.493 5.268 -19.461 1.00 90.62 146 HIS A C 1
ATOM 1136 O O . HIS A 1 146 ? 0.278 5.053 -20.389 1.00 90.62 146 HIS A O 1
ATOM 1142 N N . TYR A 1 147 ? -1.646 4.605 -19.345 1.00 92.25 147 TYR A N 1
ATOM 1143 C CA . TYR A 1 147 ? -2.090 3.595 -20.302 1.00 92.25 147 TYR A CA 1
ATOM 1144 C C . TYR A 1 147 ? -2.231 4.170 -21.713 1.00 92.25 147 TYR A C 1
ATOM 1146 O O . TYR A 1 147 ? -1.724 3.584 -22.664 1.00 92.25 147 TYR A O 1
ATOM 1154 N N . LEU A 1 148 ? -2.890 5.324 -21.858 1.00 95.19 148 LEU A N 1
ATOM 1155 C CA . LEU A 1 148 ? -3.054 5.994 -23.149 1.00 95.19 148 LEU A CA 1
ATOM 1156 C C . LEU A 1 148 ? -1.705 6.403 -23.748 1.00 95.19 148 LEU A C 1
ATOM 1158 O O . LEU A 1 148 ? -1.510 6.246 -24.950 1.00 95.19 148 LEU A O 1
ATOM 1162 N N . TYR A 1 149 ? -0.774 6.863 -22.910 1.00 93.31 149 TYR A N 1
ATOM 1163 C CA . TYR A 1 149 ? 0.596 7.153 -23.316 1.00 93.31 149 TYR A CA 1
ATOM 1164 C C . TYR A 1 149 ? 1.306 5.892 -23.833 1.00 93.31 149 TYR A C 1
ATOM 1166 O O . TYR A 1 149 ? 1.760 5.885 -24.973 1.00 93.31 149 TYR A O 1
ATOM 1174 N N . VAL A 1 150 ? 1.339 4.797 -23.060 1.00 90.38 150 VAL A N 1
ATOM 1175 C CA . VAL A 1 150 ? 2.020 3.544 -23.453 1.00 90.38 150 VAL A CA 1
ATOM 1176 C C . VAL A 1 150 ? 1.370 2.900 -24.681 1.00 90.38 150 VAL A C 1
ATOM 1178 O O . VAL A 1 150 ? 2.074 2.395 -25.555 1.00 90.38 150 VAL A O 1
ATOM 1181 N N . ARG A 1 151 ? 0.040 2.966 -24.803 1.00 92.75 151 ARG A N 1
ATOM 1182 C CA . ARG A 1 151 ? -0.700 2.467 -25.972 1.00 92.75 151 ARG A CA 1
ATOM 1183 C C . ARG A 1 151 ? -0.283 3.159 -27.274 1.00 92.75 151 ARG A C 1
ATOM 1185 O O . ARG A 1 151 ? -0.397 2.552 -28.331 1.00 92.75 151 ARG A O 1
ATOM 1192 N N . GLY A 1 152 ? 0.221 4.393 -27.210 1.00 93.44 152 GLY A N 1
ATOM 1193 C CA . GLY A 1 152 ? 0.785 5.082 -28.373 1.00 93.44 152 GLY A CA 1
ATOM 1194 C C . GLY A 1 152 ? 2.077 4.447 -28.906 1.00 93.44 152 GLY A C 1
ATOM 1195 O O . GLY A 1 152 ? 2.409 4.655 -30.069 1.00 93.44 152 GLY A O 1
ATOM 1196 N N . PHE A 1 153 ? 2.784 3.662 -28.085 1.00 90.44 153 PHE A N 1
ATOM 1197 C CA . PHE A 1 153 ? 4.060 3.027 -28.439 1.00 90.44 153 PHE A CA 1
ATOM 1198 C C . PHE A 1 153 ? 3.952 1.521 -28.679 1.00 90.44 153 PHE A C 1
ATOM 1200 O O . PHE A 1 153 ? 4.783 0.962 -29.388 1.00 90.44 153 PHE A O 1
ATOM 1207 N N . VAL A 1 154 ? 2.963 0.859 -28.076 1.00 88.38 154 VAL A N 1
ATOM 1208 C CA . VAL A 1 154 ? 2.800 -0.597 -28.134 1.00 88.38 154 VAL A CA 1
ATOM 1209 C C . VAL A 1 154 ? 1.548 -0.940 -28.953 1.00 88.38 154 VAL A C 1
ATOM 1211 O O . VAL A 1 154 ? 0.433 -0.775 -28.442 1.00 88.38 154 VAL A O 1
ATOM 1214 N N . PRO A 1 155 ? 1.703 -1.423 -30.202 1.00 88.56 155 PRO A N 1
ATOM 1215 C CA . PRO A 1 155 ? 0.586 -1.920 -31.001 1.00 88.56 155 PRO A CA 1
ATOM 1216 C C . PRO A 1 155 ? -0.153 -3.037 -30.261 1.00 88.56 155 PRO A C 1
ATOM 1218 O O . PRO A 1 155 ? 0.457 -3.811 -29.527 1.00 88.56 155 PRO A O 1
ATOM 1221 N N . ASP A 1 156 ? -1.474 -3.098 -30.428 1.00 90.50 156 ASP A N 1
ATOM 1222 C CA . ASP A 1 156 ? -2.334 -4.137 -29.843 1.00 90.50 156 ASP A CA 1
ATOM 1223 C C . ASP A 1 156 ? -2.288 -4.251 -28.306 1.00 90.50 156 ASP A C 1
ATOM 1225 O O . ASP A 1 156 ? -2.736 -5.245 -27.728 1.00 90.50 156 ASP A O 1
ATOM 1229 N N . LEU A 1 157 ? -1.811 -3.210 -27.608 1.00 89.62 157 LEU A N 1
ATOM 1230 C CA . LEU A 1 157 ? -1.848 -3.162 -26.150 1.00 89.62 157 LEU A CA 1
ATOM 1231 C C . LEU A 1 157 ? -3.299 -3.179 -25.652 1.00 89.62 157 LEU A C 1
ATOM 1233 O O . LEU A 1 157 ? -4.046 -2.209 -25.799 1.00 89.62 157 LEU A O 1
ATOM 1237 N N . THR A 1 158 ? -3.676 -4.278 -25.003 1.00 92.19 158 THR A N 1
ATOM 1238 C CA . THR A 1 158 ? -4.951 -4.408 -24.294 1.00 92.19 158 THR A CA 1
ATOM 1239 C C . THR A 1 158 ? -4.793 -4.025 -22.815 1.00 92.19 158 THR A C 1
ATOM 1241 O O . THR A 1 158 ? -3.689 -4.115 -22.263 1.00 92.19 158 THR A O 1
ATOM 1244 N N . PRO A 1 159 ? -5.882 -3.664 -22.107 1.00 90.06 159 PRO A N 1
ATOM 1245 C CA . PRO A 1 159 ? -5.823 -3.428 -20.663 1.00 90.06 159 PRO A CA 1
ATOM 1246 C C . PRO A 1 159 ? -5.328 -4.649 -19.873 1.00 90.06 159 PRO A C 1
ATOM 1248 O O . PRO A 1 159 ? -4.580 -4.500 -18.909 1.00 90.06 159 PRO A O 1
ATOM 1251 N N . ALA A 1 160 ? -5.702 -5.862 -20.298 1.00 88.56 160 ALA A N 1
ATOM 1252 C CA . ALA A 1 160 ? -5.295 -7.102 -19.641 1.00 88.56 160 ALA A CA 1
ATOM 1253 C C . ALA A 1 160 ? -3.783 -7.339 -19.757 1.00 88.56 160 ALA A C 1
ATOM 1255 O O . ALA A 1 160 ? -3.126 -7.635 -18.760 1.00 88.56 160 ALA A O 1
ATOM 1256 N N . THR A 1 161 ? -3.218 -7.139 -20.951 1.00 87.94 161 THR A N 1
ATOM 1257 C CA . THR A 1 161 ? -1.768 -7.224 -21.157 1.00 87.94 161 THR A CA 1
ATOM 1258 C C . THR A 1 161 ? -1.046 -6.130 -20.376 1.00 87.94 161 THR A C 1
ATOM 1260 O O . THR A 1 161 ? -0.037 -6.391 -19.735 1.00 87.94 161 THR A O 1
ATOM 1263 N N . TYR A 1 162 ? -1.580 -4.910 -20.344 1.00 87.12 162 TYR A N 1
ATOM 1264 C CA . TYR A 1 162 ? -0.959 -3.796 -19.629 1.00 87.12 162 TYR A CA 1
ATOM 1265 C C . TYR A 1 162 ? -0.850 -4.023 -18.107 1.00 87.12 162 TYR A C 1
ATOM 1267 O O . TYR A 1 162 ? 0.151 -3.654 -17.497 1.00 87.12 162 TYR A O 1
ATOM 1275 N N . LEU A 1 163 ? -1.835 -4.689 -17.489 1.00 86.00 163 LEU A N 1
ATOM 1276 C CA . LEU A 1 163 ? -1.755 -5.114 -16.081 1.00 86.00 163 LEU A CA 1
ATOM 1277 C C . LEU A 1 163 ? -0.690 -6.196 -15.846 1.00 86.00 163 LEU A C 1
ATOM 1279 O O . LEU A 1 163 ? -0.140 -6.310 -14.753 1.00 86.00 163 LEU A O 1
ATOM 1283 N N . GLN A 1 164 ? -0.351 -6.954 -16.883 1.00 82.62 164 GLN A N 1
ATOM 1284 C CA . GLN A 1 164 ? 0.717 -7.947 -16.903 1.00 82.62 164 GLN A CA 1
ATOM 1285 C C . GLN A 1 164 ? 2.082 -7.310 -17.216 1.00 82.62 164 GLN A C 1
ATOM 1287 O O . GLN A 1 164 ? 2.888 -7.886 -17.941 1.00 82.62 164 GLN A O 1
ATOM 1292 N N . TRP A 1 165 ? 2.383 -6.134 -16.654 1.00 71.25 165 TRP A N 1
ATOM 1293 C CA . TRP A 1 165 ? 3.588 -5.359 -16.991 1.00 71.25 165 TRP A CA 1
ATOM 1294 C C . TRP A 1 165 ? 4.908 -6.115 -16.778 1.00 71.25 165 TRP A C 1
ATOM 1296 O O . TRP A 1 165 ? 5.887 -5.875 -17.473 1.00 71.25 165 TRP A O 1
ATOM 1306 N N . GLN A 1 166 ? 4.914 -7.112 -15.893 1.00 69.88 166 GLN A N 1
ATOM 1307 C CA . GLN A 1 166 ? 6.023 -8.060 -15.719 1.00 69.88 166 GLN A CA 1
ATOM 1308 C C . GLN A 1 166 ? 6.392 -8.858 -16.989 1.00 69.88 166 GLN A C 1
ATOM 1310 O O . GLN A 1 166 ? 7.496 -9.393 -17.074 1.00 69.88 166 GLN A O 1
ATOM 1315 N N . HIS A 1 167 ? 5.484 -8.954 -17.964 1.00 69.69 167 HIS A N 1
ATOM 1316 C CA . HIS A 1 167 ? 5.700 -9.623 -19.248 1.00 69.69 167 HIS A CA 1
ATOM 1317 C C . HIS A 1 167 ? 6.161 -8.663 -20.351 1.00 69.69 167 HIS A C 1
ATOM 1319 O O . HIS A 1 167 ? 6.678 -9.122 -21.368 1.00 69.69 167 HIS A O 1
ATOM 1325 N N . PHE A 1 168 ? 6.026 -7.347 -20.158 1.00 65.06 168 PHE A N 1
ATOM 1326 C CA . PHE A 1 168 ? 6.501 -6.362 -21.121 1.00 65.06 168 PHE A CA 1
ATOM 1327 C C . PHE A 1 168 ? 8.009 -6.171 -20.991 1.00 65.06 168 PHE A C 1
ATOM 1329 O O . PHE A 1 168 ? 8.515 -5.617 -20.016 1.00 65.06 168 PHE A O 1
ATOM 1336 N N . ARG A 1 169 ? 8.742 -6.628 -22.008 1.00 59.62 169 ARG A N 1
ATOM 1337 C CA . ARG A 1 169 ? 10.167 -6.343 -22.179 1.00 59.62 169 ARG A CA 1
ATOM 1338 C C . ARG A 1 169 ? 10.296 -5.245 -23.223 1.00 59.62 169 ARG A C 1
ATOM 1340 O O . ARG A 1 169 ? 9.869 -5.421 -24.356 1.00 59.62 169 ARG A O 1
ATOM 1347 N N . PHE A 1 170 ? 10.848 -4.101 -22.827 1.00 52.91 170 PHE A N 1
ATOM 1348 C CA . PHE A 1 170 ? 10.919 -2.919 -23.694 1.00 52.91 170 PHE A CA 1
ATOM 1349 C C . PHE A 1 170 ? 11.990 -3.027 -24.790 1.00 52.91 170 PHE A C 1
ATOM 1351 O O . PHE A 1 170 ? 12.069 -2.160 -25.655 1.00 52.91 170 PHE A O 1
ATOM 1358 N N . SER A 1 171 ? 12.817 -4.075 -24.789 1.00 50.75 171 SER A N 1
ATOM 1359 C CA . SER A 1 171 ? 13.689 -4.348 -25.923 1.00 50.75 171 SER A CA 1
ATOM 1360 C C . SER A 1 171 ? 14.061 -5.825 -26.032 1.00 50.75 171 SER A C 1
ATOM 1362 O O . SER A 1 171 ? 14.515 -6.443 -25.070 1.00 50.75 171 SER A O 1
ATOM 1364 N N . ASP A 1 172 ? 13.972 -6.347 -27.254 1.00 49.38 172 ASP A N 1
ATOM 1365 C CA . ASP A 1 172 ? 14.734 -7.520 -27.702 1.00 49.38 172 ASP A CA 1
ATOM 1366 C C . ASP A 1 172 ? 16.252 -7.225 -27.761 1.00 49.38 172 ASP A C 1
ATOM 1368 O O . ASP A 1 172 ? 17.064 -8.112 -28.007 1.00 49.38 172 ASP A O 1
ATOM 1372 N N . ALA A 1 173 ? 16.650 -5.963 -27.536 1.00 43.91 173 ALA A N 1
ATOM 1373 C CA . ALA A 1 173 ? 18.036 -5.494 -27.546 1.00 43.91 173 ALA A CA 1
ATOM 1374 C C . ALA A 1 173 ? 18.780 -5.718 -26.219 1.00 43.91 173 ALA A C 1
ATOM 1376 O O . ALA A 1 173 ? 20.009 -5.642 -26.189 1.00 43.91 173 ALA A O 1
ATOM 1377 N N . LEU A 1 174 ? 18.072 -5.970 -25.114 1.00 48.59 174 LEU A N 1
ATOM 1378 C CA . LEU A 1 174 ? 18.709 -6.376 -23.866 1.00 48.59 174 LEU A CA 1
ATOM 1379 C C . LEU A 1 174 ? 18.849 -7.904 -23.866 1.00 48.59 174 LEU A C 1
ATOM 1381 O O . LEU A 1 174 ? 17.849 -8.600 -24.060 1.00 48.59 174 LEU A O 1
ATOM 1385 N N . PRO A 1 175 ? 20.063 -8.449 -23.653 1.00 51.62 175 PRO A N 1
ATOM 1386 C CA . PRO A 1 175 ? 20.258 -9.889 -23.595 1.00 51.62 175 PRO A CA 1
ATOM 1387 C C . PRO A 1 175 ? 19.325 -10.486 -22.544 1.00 51.62 175 PRO A C 1
ATOM 1389 O O . PRO A 1 175 ? 19.128 -9.900 -21.476 1.00 51.62 175 PRO A O 1
ATOM 1392 N N . ILE A 1 176 ? 18.752 -11.652 -22.858 1.00 54.62 176 ILE A N 1
ATOM 1393 C CA . ILE A 1 176 ? 17.910 -12.417 -21.939 1.00 54.62 176 ILE A CA 1
ATOM 1394 C C . ILE A 1 176 ? 18.704 -12.590 -20.645 1.00 54.62 176 ILE A C 1
ATOM 1396 O O . ILE A 1 176 ? 19.627 -13.400 -20.584 1.00 54.62 176 ILE A O 1
ATOM 1400 N N . IL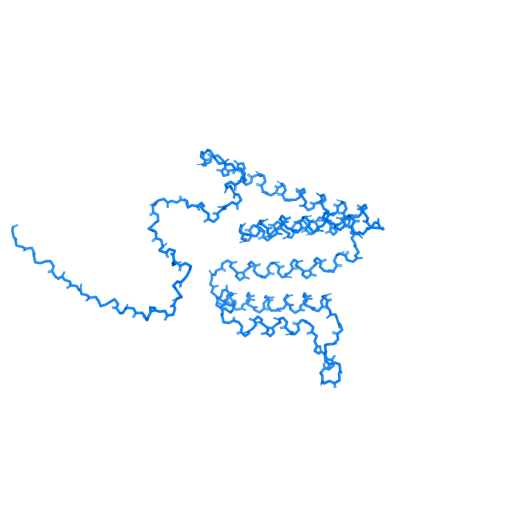E A 1 177 ? 18.350 -11.832 -19.603 1.00 54.69 177 ILE A N 1
ATOM 1401 C CA . ILE A 1 177 ? 18.758 -12.190 -18.252 1.00 54.69 177 ILE A CA 1
ATOM 1402 C C . ILE A 1 177 ? 18.062 -13.527 -18.027 1.00 54.69 177 ILE A C 1
ATOM 1404 O O . ILE A 1 177 ? 16.827 -13.558 -18.110 1.00 54.69 177 ILE A O 1
ATOM 1408 N N . PRO A 1 178 ? 18.804 -14.632 -17.848 1.00 54.75 178 PRO A N 1
ATOM 1409 C CA . PRO A 1 178 ? 18.186 -15.920 -17.615 1.00 54.75 178 PRO A CA 1
ATOM 1410 C C . PRO A 1 178 ? 17.278 -15.749 -16.403 1.00 54.75 178 PRO A C 1
ATOM 1412 O O . PRO A 1 178 ? 17.739 -15.507 -15.288 1.00 54.75 178 PRO A O 1
ATOM 1415 N N . THR A 1 179 ? 15.966 -15.791 -16.634 1.00 51.72 179 THR A N 1
ATOM 1416 C CA . THR A 1 179 ? 15.006 -15.937 -15.552 1.00 51.72 179 THR A CA 1
ATOM 1417 C C . THR A 1 179 ? 15.339 -17.284 -14.956 1.00 51.72 179 THR A C 1
ATOM 1419 O O . THR A 1 179 ? 15.098 -18.302 -15.606 1.00 51.72 179 THR A O 1
ATOM 1422 N N . PHE A 1 180 ? 15.988 -17.281 -13.789 1.00 51.16 180 PHE A N 1
ATOM 1423 C CA . PHE A 1 180 ? 16.287 -18.513 -13.079 1.00 51.16 180 PHE A CA 1
ATOM 1424 C C . PHE A 1 180 ? 14.985 -19.311 -13.020 1.00 51.16 180 PHE A C 1
ATOM 1426 O O . PHE A 1 180 ? 13.970 -18.747 -12.588 1.00 51.16 180 PHE A O 1
ATOM 1433 N N . PRO A 1 181 ? 14.962 -20.556 -13.524 1.00 51.06 181 PRO A N 1
ATOM 1434 C CA . PRO A 1 181 ? 13.768 -21.371 -13.441 1.00 51.06 181 PRO A CA 1
ATOM 1435 C C . PRO A 1 181 ? 13.331 -21.381 -11.978 1.00 51.06 181 PRO A C 1
ATOM 1437 O O . PRO A 1 181 ? 14.125 -21.687 -11.086 1.00 51.06 181 PRO A O 1
ATOM 1440 N N . ILE A 1 182 ? 12.090 -20.951 -11.736 1.00 51.12 182 ILE A N 1
ATOM 1441 C CA . ILE A 1 182 ? 11.451 -20.936 -10.420 1.00 51.12 182 ILE A CA 1
ATOM 1442 C C . ILE A 1 182 ? 11.390 -22.403 -9.968 1.00 51.12 182 ILE A C 1
ATOM 1444 O O . ILE A 1 182 ? 10.468 -23.131 -10.313 1.00 51.12 182 ILE A O 1
ATOM 1448 N N . GLY A 1 183 ? 12.450 -22.875 -9.311 1.00 51.78 183 GLY A N 1
ATOM 1449 C CA . GLY A 1 183 ? 12.679 -24.294 -9.030 1.00 51.78 183 GLY A CA 1
ATOM 1450 C C . GLY A 1 183 ? 14.150 -24.654 -8.806 1.00 51.78 183 GLY A C 1
ATOM 1451 O O . GLY A 1 183 ? 14.446 -25.527 -7.993 1.00 51.78 183 GLY A O 1
ATOM 1452 N N . GLU A 1 184 ? 15.088 -23.937 -9.426 1.00 50.28 184 GLU A N 1
ATOM 1453 C CA . GLU A 1 184 ? 16.520 -24.112 -9.171 1.00 50.28 184 GLU A CA 1
ATOM 1454 C C . GLU A 1 184 ? 16.994 -23.014 -8.224 1.00 50.28 184 GLU A C 1
ATOM 1456 O O . GLU A 1 184 ? 17.342 -21.905 -8.623 1.00 50.28 184 GLU A O 1
ATOM 1461 N N . GLY A 1 185 ? 16.931 -23.298 -6.922 1.00 50.25 185 GLY A N 1
ATOM 1462 C CA . GLY A 1 185 ? 17.378 -22.362 -5.898 1.00 50.25 185 GLY A CA 1
ATOM 1463 C C . GLY A 1 185 ? 18.786 -21.835 -6.193 1.00 50.25 185 GLY A C 1
ATOM 1464 O O . GLY A 1 185 ? 19.698 -22.615 -6.475 1.00 50.25 185 GLY A O 1
ATOM 1465 N N . LEU A 1 186 ? 18.962 -20.517 -6.032 1.00 50.03 186 LEU A N 1
ATOM 1466 C CA . LEU A 1 186 ? 20.222 -19.760 -6.155 1.00 50.03 186 LEU A CA 1
ATOM 1467 C C . LEU A 1 186 ? 21.419 -20.364 -5.384 1.00 50.03 186 LEU A C 1
ATOM 1469 O O . LEU A 1 186 ? 22.556 -19.950 -5.573 1.00 50.03 186 LEU A O 1
ATOM 1473 N N . TRP A 1 187 ? 21.166 -21.345 -4.520 1.00 56.41 187 TRP A N 1
ATOM 1474 C CA . TRP A 1 187 ? 22.132 -22.035 -3.676 1.00 56.41 187 TRP A CA 1
ATOM 1475 C C . TRP A 1 187 ? 22.819 -23.239 -4.340 1.00 56.41 187 TRP A C 1
ATOM 1477 O O . TRP A 1 187 ? 23.799 -23.735 -3.792 1.00 56.41 187 TRP A O 1
ATOM 1487 N N . ARG A 1 188 ? 22.339 -23.743 -5.491 1.00 53.12 188 ARG A N 1
ATOM 1488 C CA . ARG A 1 188 ? 22.948 -24.921 -6.157 1.00 53.12 188 ARG A CA 1
ATOM 1489 C C . ARG A 1 188 ? 24.059 -24.599 -7.147 1.00 53.12 188 ARG A C 1
ATOM 1491 O O . ARG A 1 188 ? 24.748 -25.510 -7.603 1.00 53.12 188 ARG A O 1
ATOM 1498 N N . HIS A 1 189 ? 24.278 -23.328 -7.446 1.00 50.09 189 HIS A N 1
ATOM 1499 C CA . HIS A 1 189 ? 25.445 -22.910 -8.199 1.00 50.09 189 HIS A CA 1
ATOM 1500 C C . HIS A 1 189 ? 26.395 -22.192 -7.244 1.00 50.09 189 HIS A C 1
ATOM 1502 O O . HIS A 1 189 ? 26.255 -20.982 -7.059 1.00 50.09 189 HIS A O 1
ATOM 1508 N N . PRO A 1 190 ? 27.379 -22.893 -6.632 1.00 54.66 190 PRO A N 1
ATOM 1509 C CA . PRO A 1 190 ? 28.567 -22.185 -6.176 1.00 54.66 190 PRO A CA 1
ATOM 1510 C C . PRO A 1 190 ? 29.063 -21.346 -7.359 1.00 54.66 190 PRO A C 1
ATOM 1512 O O . PRO A 1 190 ? 28.925 -21.806 -8.500 1.00 54.66 190 PRO A O 1
ATOM 1515 N N . PRO A 1 191 ? 29.582 -20.127 -7.128 1.00 52.38 191 PRO A N 1
ATOM 1516 C CA . PRO A 1 191 ? 30.077 -19.284 -8.203 1.00 52.38 191 PRO A CA 1
ATOM 1517 C C . PRO A 1 191 ? 31.013 -20.140 -9.048 1.00 52.38 191 PRO A C 1
ATOM 1519 O O . PRO A 1 191 ? 32.089 -20.526 -8.587 1.00 52.38 191 PRO A O 1
ATOM 1522 N N . ARG A 1 192 ? 30.575 -20.508 -10.263 1.00 53.59 192 ARG A N 1
ATOM 1523 C CA . ARG A 1 192 ? 31.485 -21.085 -11.242 1.00 53.59 192 ARG A CA 1
ATOM 1524 C C . ARG A 1 192 ? 32.538 -20.013 -11.375 1.00 53.59 192 ARG A C 1
ATOM 1526 O O . ARG A 1 192 ? 32.236 -18.917 -11.845 1.00 53.59 192 ARG A O 1
ATOM 1533 N N . GLN A 1 193 ? 33.736 -20.308 -10.880 1.00 51.47 193 GLN A N 1
ATOM 1534 C CA . GLN A 1 193 ? 34.903 -19.534 -11.222 1.00 51.47 193 GLN A CA 1
ATOM 1535 C C . GLN A 1 193 ? 34.890 -19.497 -12.742 1.00 51.47 193 GLN A C 1
ATOM 1537 O O . GLN A 1 193 ? 35.118 -20.515 -13.398 1.00 51.47 193 GLN A O 1
ATOM 1542 N N . VAL A 1 194 ? 34.512 -18.348 -13.298 1.00 57.41 194 VAL A N 1
ATOM 1543 C CA . VAL A 1 194 ? 34.716 -18.049 -14.704 1.00 57.41 194 VAL A CA 1
ATOM 1544 C C . VAL A 1 194 ? 36.225 -17.929 -14.812 1.00 57.41 194 VAL A C 1
ATOM 1546 O O . VAL A 1 194 ? 36.803 -16.850 -14.702 1.00 57.41 194 VAL A O 1
ATOM 1549 N N . GLY A 1 195 ? 36.875 -19.089 -14.898 1.00 50.34 195 GLY A N 1
ATOM 1550 C CA . GLY A 1 195 ? 38.250 -19.200 -15.304 1.00 50.34 195 GLY A CA 1
ATOM 1551 C C . GLY A 1 195 ? 38.307 -18.506 -16.646 1.00 50.34 195 GLY A C 1
ATOM 1552 O O . GLY A 1 195 ? 37.721 -18.979 -17.618 1.00 50.34 195 GLY A O 1
ATOM 1553 N N . ARG A 1 196 ? 38.959 -17.343 -16.669 1.00 50.59 196 ARG A N 1
ATOM 1554 C CA . ARG A 1 196 ? 39.413 -16.698 -17.892 1.00 50.59 196 ARG A CA 1
ATOM 1555 C C . ARG A 1 196 ? 40.347 -17.680 -18.589 1.00 50.59 196 ARG A C 1
ATOM 1557 O O . ARG A 1 196 ? 41.561 -17.610 -18.427 1.00 50.59 196 ARG A O 1
ATOM 1564 N N . ARG A 1 197 ? 39.791 -18.613 -19.355 1.00 51.59 197 ARG A N 1
ATOM 1565 C CA . ARG A 1 197 ? 40.534 -19.276 -20.409 1.00 51.59 197 ARG A CA 1
ATOM 1566 C C . ARG A 1 197 ? 40.531 -18.287 -21.570 1.00 51.59 197 ARG A C 1
ATOM 1568 O O . ARG A 1 197 ? 39.593 -18.213 -22.352 1.00 51.59 197 ARG A O 1
ATOM 1575 N N . ILE A 1 198 ? 41.532 -17.408 -21.559 1.00 55.97 198 ILE A N 1
ATOM 1576 C CA . ILE A 1 198 ? 41.905 -16.607 -22.723 1.00 55.97 198 ILE A CA 1
ATOM 1577 C C . ILE A 1 198 ? 42.522 -17.613 -23.689 1.00 55.97 198 ILE A C 1
ATOM 1579 O O . ILE A 1 198 ? 43.728 -17.856 -23.653 1.00 55.97 198 ILE A O 1
ATOM 1583 N N . ASP A 1 199 ? 41.686 -18.267 -24.487 1.00 53.78 199 ASP A N 1
ATOM 1584 C CA . ASP A 1 199 ? 42.176 -19.036 -25.618 1.00 53.78 199 ASP A CA 1
ATOM 1585 C C . ASP A 1 199 ? 42.718 -18.024 -26.634 1.00 53.78 199 ASP A C 1
ATOM 1587 O O . ASP A 1 199 ? 41.990 -17.213 -27.210 1.00 53.78 199 ASP A O 1
ATOM 1591 N N . ARG A 1 200 ? 44.048 -18.013 -26.775 1.00 49.84 200 ARG A N 1
ATOM 1592 C CA . ARG A 1 200 ? 44.744 -17.294 -27.840 1.00 49.84 200 ARG A CA 1
ATOM 1593 C C . ARG A 1 200 ? 44.261 -17.869 -29.167 1.00 49.84 200 ARG A C 1
ATOM 1595 O O . ARG A 1 200 ? 44.597 -19.000 -29.507 1.00 49.84 200 ARG A O 1
ATOM 1602 N N . VAL A 1 201 ? 43.512 -17.079 -29.925 1.00 49.25 201 VAL A N 1
ATOM 1603 C CA . VAL A 1 201 ? 43.299 -17.336 -31.347 1.00 49.25 201 VAL A CA 1
ATOM 1604 C C . VAL A 1 201 ? 44.632 -17.067 -32.045 1.00 49.25 201 VAL A C 1
ATOM 1606 O O . VAL A 1 201 ? 45.017 -15.919 -32.253 1.00 49.25 201 VAL A O 1
ATOM 1609 N N . CYS A 1 202 ? 45.377 -18.131 -32.342 1.00 50.97 202 CYS A N 1
ATOM 1610 C CA . CYS A 1 202 ? 46.472 -18.073 -33.301 1.00 50.97 202 CYS A CA 1
ATOM 1611 C C . CYS A 1 202 ? 45.862 -17.894 -34.694 1.00 50.97 202 CYS A C 1
ATOM 1613 O O . CYS A 1 202 ? 45.235 -18.810 -35.220 1.00 50.97 202 CYS A O 1
ATOM 1615 N N . VAL A 1 203 ? 46.046 -16.710 -35.272 1.00 48.03 203 VAL A N 1
ATOM 1616 C CA . VAL A 1 203 ? 45.831 -16.461 -36.698 1.00 48.03 203 VAL A CA 1
ATOM 1617 C C . VAL A 1 203 ? 47.060 -16.993 -37.435 1.00 48.03 203 VAL A C 1
ATOM 1619 O O . VAL A 1 203 ? 48.151 -16.449 -37.288 1.00 48.03 203 VAL A O 1
ATOM 1622 N N . PHE A 1 204 ? 46.880 -18.067 -38.197 1.00 42.38 204 PHE A N 1
ATOM 1623 C CA . PHE A 1 204 ? 47.759 -18.449 -39.299 1.00 42.38 204 PHE A CA 1
ATOM 1624 C C . PHE A 1 204 ? 46.876 -18.672 -40.524 1.00 42.38 204 PHE A C 1
ATOM 1626 O O . PHE A 1 204 ? 45.938 -19.469 -40.467 1.00 42.38 204 PHE A O 1
ATOM 1633 N N . GLY A 1 205 ? 47.181 -17.941 -41.593 1.00 50.56 205 GLY A N 1
ATOM 1634 C CA . GLY A 1 205 ? 46.467 -17.929 -42.865 1.00 50.56 205 GLY A CA 1
ATOM 1635 C C . GLY A 1 205 ? 46.596 -16.571 -43.517 1.00 50.56 205 GLY A C 1
ATOM 1636 O O . GLY A 1 205 ? 45.688 -15.749 -43.278 1.00 50.56 205 GLY A O 1
#

Radius of gyration: 23.0 Å; chains: 1; bounding box: 72×39×75 Å

Sequence (205 aa):
MAGHVLFCTTLLFSYLWGRALSAKPLLPTLIPSFNAGHVLVLMFSVHNYFFAYTTWPNTEGLTYTIVLAALWRIARILPRPSWRGSIEIGLRLEITVLACYQQVMMAIAAVAVLLSAIVFLPKHRKRYAQLSAAAAATMALVIAPHYLYVRGFVPDLTPATYLQWQHFRFSDALPIIPTFPIGEGLWRHPPRQVGRRIDRVCVFG

Foldseek 3Di:
DQLVVLLVLLLVLLLLLLCLVPVAAPCCPPDVRHGRSVVSSVVQVPDPVSSVCSRPPHLSSVLSNLVSNLSSLLSVCVVPQDLVSLLVNLVSLLVSCVSPVLSLVVLVVVLVVLVVCLVVPVVCNVRSVSSSVNNVVSSCVRVVVVQVVVCVVDPPDDPVVVSVVVPDDPDPPDPPPPPPPPPPDPPPDDPPPPPPPVPDPDDDD

Secondary structure (DSSP, 8-state):
-HHHHHHHHHHHHHHHHHHHH--S-SSTTT-TT--HHHHHHHHHHT-HHHHHHHHSSSHHHHHHHHHHHHHHHHHHHTTS--HHHHHHHHHHHHHHHHH-GGGHHHHHHHHHHHHHHHHH-GGGHHHHHHHHHHHHHHHHHHHHHHHHHHHTTSTT--HHHHHTGGG--S-TTS-------TTS-TTS-----------------

pLDDT: mean 85.45, std 16.58, range [42.38, 98.44]